Protein 9Q5U (pdb70)

Foldseek 3Di:
DADADAWFQPLAFAEDFFKFFQLPPQPDQWDQWADDPFKIKHKWDAPAQQGNDTDTFTWGHHNQGTATQDVHHVEDRDHRWWDWAAHVVGHIHIMKMKIAGDPRYWFQKKWWAKAQAADDPKAKWKKFFAAPPDTQDMFIDINVADDNPDIPRMDNAFGTGRMIIIITDFRPDHHHGTHIRIHTGMMGRDDDDADDFRIKDKDFPDDDQDPQDADKKFFPWFPAWPWAFLVGFTWDWDDDPPNSQKIFIAGVVRHTQKIWGARIVGRMIMITGDGATAQGPDPRWGWTKMWGAHPVRDIDIDIYIYRYHHD

Radius of gyration: 22.18 Å; Cα contacts (8 Å, |Δi|>4): 887; chains: 1; bounding box: 35×51×62 Å

Organism: Aeromonas salmonicida (strain A449) (NCBI:txid382245)

Solvent-accessible surface area: 14153 Å² total; per-residue (Å²): 168,53,125,29,59,75,9,46,147,95,137,29,19,127,55,15,39,34,114,38,59,0,27,132,42,56,109,75,58,59,29,134,91,10,93,26,118,11,0,77,2,44,3,81,0,3,109,42,32,108,52,25,45,56,74,53,6,36,0,15,5,27,113,30,0,0,0,0,22,9,70,83,13,45,26,86,61,35,55,24,17,0,0,20,0,42,6,151,107,64,146,52,19,11,0,30,2,31,0,100,3,47,134,56,16,0,0,10,0,1,10,1,68,13,21,70,2,52,82,65,79,87,1,14,2,15,0,26,1,55,40,69,68,74,83,5,6,64,27,102,15,31,24,106,44,70,32,51,168,83,40,109,22,79,9,33,89,14,2,0,2,21,23,0,18,1,56,2,47,71,36,64,86,91,88,146,36,0,0,1,36,0,0,1,91,8,0,58,2,32,52,73,123,37,82,150,33,60,0,29,4,41,19,73,10,91,44,182,65,74,114,65,38,122,33,84,6,52,12,79,13,29,115,28,122,32,2,75,1,42,116,45,87,112,8,74,33,50,56,142,92,71,60,70,11,11,2,48,0,68,0,95,88,53,42,22,0,0,10,0,7,0,2,21,34,46,0,47,7,0,0,0,0,17,50,58,0,36,165,2,125,85,76,8,21,0,36,0,34,8,81,11,17,18,65,98,40,91,69,67,130,18,22,2,3,0,101,9,41,57,137

Sequence (311 aa):
NADAVSVAKTDIPKVLTGLFDLTQHSATANQRELDLDGFKITAKGFKSATDSALIAADVNASTAGLGVASGNSPYHNLANEVDFRLFDNGKSASEELIVKLDPGTVAYGANIKFSQMFGGEKESGVVEFYRGGVLISTLTFSSDAAGGEYNQNFQVQQGGFDTMVIKATNNGNTNISDNSDFTVKSIEFLGTTTPQAIAYGSGTVAPQWGADGKGHIDLLGSNEVGLMTATGKEISISSKAGLPNTLYGEASDGSLVFRLEFTPATGKWEFFQYQNMSRPLGDGDIDFQIKVVDADGDSSLGSFATKPLVT

Structure (mmCIF, N/CA/C/O backbone):
data_9Q5U
#
_entry.id   9Q5U
#
_cell.length_a   31.279
_cell.length_b   81.231
_cell.length_c   56.133
_cell.angle_alpha   90.000
_cell.angle_beta   99.025
_cell.angle_gamma   90.000
#
_symmetry.space_group_name_H-M   'P 1 21 1'
#
loop_
_entity.id
_entity.type
_entity.pdbx_description
1 polymer 'RTX protein'
2 non-polymer 'CALCIUM ION'
3 water water
#
loop_
_atom_site.group_PDB
_atom_site.id
_atom_site.type_symbol
_atom_site.label_atom_id
_atom_site.label_alt_id
_atom_site.label_comp_id
_atom_site.label_asym_id
_atom_site.label_entity_id
_atom_site.label_seq_id
_atom_site.pdbx_PDB_ins_code
_atom_site.Cartn_x
_atom_site.Cartn_y
_atom_site.Cartn_z
_atom_site.occupancy
_atom_site.B_iso_or_equiv
_atom_site.auth_seq_id
_atom_site.auth_comp_id
_atom_site.auth_asym_id
_atom_site.auth_atom_id
_atom_site.pdbx_PDB_model_num
ATOM 1 N N . ASN A 1 15 ? 11.39593 -4.52255 15.08401 1.000 25.50633 6 ASN A N 1
ATOM 2 C CA . ASN A 1 15 ? 12.37577 -3.60574 15.67331 1.000 39.56554 6 ASN A CA 1
ATOM 3 C C . ASN A 1 15 ? 13.22564 -2.92682 14.60194 1.000 41.95760 6 ASN A C 1
ATOM 4 O O . ASN A 1 15 ? 13.97786 -3.60581 13.88720 1.000 45.27295 6 ASN A O 1
ATOM 9 N N . ALA A 1 16 ? 13.12232 -1.59748 14.50123 1.000 28.31775 7 ALA A N 1
ATOM 10 C CA . ALA A 1 16 ? 13.81114 -0.85478 13.45164 1.000 21.42978 7 ALA A CA 1
ATOM 11 C C . ALA A 1 16 ? 13.95048 0.60654 13.84695 1.000 26.49818 7 ALA A C 1
ATOM 12 O O . ALA A 1 16 ? 12.98868 1.22357 14.32241 1.000 15.89667 7 ALA A O 1
ATOM 14 N N . ASP A 1 17 ? 15.13732 1.16091 13.60779 1.000 27.09862 8 ASP A N 1
ATOM 15 C CA . ASP A 1 17 ? 15.44711 2.51178 14.05307 1.000 27.32275 8 ASP A CA 1
ATOM 16 C C . ASP A 1 17 ? 14.86264 3.54621 13.10047 1.000 29.47511 8 ASP A C 1
ATOM 17 O O . ASP A 1 17 ? 14.68888 3.29534 11.90269 1.000 30.68236 8 ASP A O 1
ATOM 22 N N . ALA A 1 18 ? 14.57169 4.72436 13.64986 1.000 25.95721 9 ALA A N 1
ATOM 23 C CA . ALA A 1 18 ? 13.96274 5.80040 12.87855 1.000 23.79370 9 ALA A CA 1
ATOM 24 C C . ALA A 1 18 ? 14.88974 6.28471 11.77457 1.000 23.84082 9 ALA A C 1
ATOM 25 O O . ALA A 1 18 ? 16.10629 6.37895 11.95606 1.000 33.31156 9 ALA A O 1
ATOM 27 N N . VAL A 1 19 ? 14.30925 6.60988 10.62511 1.000 22.89469 10 VAL A N 1
ATOM 28 C CA . VAL A 1 19 ? 15.03188 7.28084 9.55123 1.000 20.66962 10 VAL A CA 1
ATOM 29 C C . VAL A 1 19 ? 14.34164 8.60850 9.27074 1.000 20.52984 10 VAL A C 1
ATOM 30 O O . VAL A 1 19 ? 13.12136 8.66212 9.07737 1.000 18.60039 10 VAL A O 1
ATOM 34 N N . SER A 1 20 ? 15.11585 9.67958 9.27576 1.000 24.33202 11 SER A N 1
ATOM 35 C CA . SER A 1 20 ? 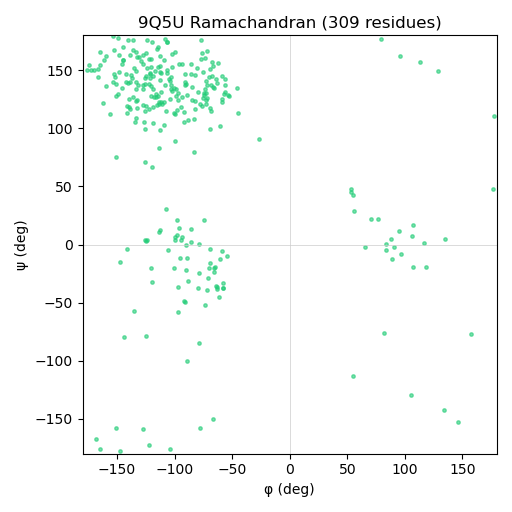14.51634 10.98881 9.13722 1.000 22.05328 11 SER A CA 1
ATOM 36 C C . SER A 1 20 ? 14.00214 11.15597 7.71757 1.000 32.50530 11 SER A C 1
ATOM 37 O O . SER A 1 20 ? 14.58749 10.63994 6.76058 1.000 24.59579 11 SER A O 1
ATOM 40 N N . VAL A 1 21 ? 12.87323 11.84923 7.58920 1.000 34.06188 12 VAL A N 1
ATOM 41 C CA . VAL A 1 21 ? 12.35232 12.21495 6.28223 1.000 15.54262 12 VAL A CA 1
ATOM 42 C C . VAL A 1 21 ? 13.26736 13.29426 5.75074 1.000 24.29357 12 VAL A C 1
ATOM 43 O O . VAL A 1 21 ? 14.05971 13.87105 6.50533 1.000 28.25609 12 VAL A O 1
ATOM 47 N N . ALA A 1 22 ? 13.15229 13.58939 4.46045 1.000 20.70292 13 ALA A N 1
ATOM 48 C CA . ALA A 1 22 ? 14.03867 14.54028 3.81128 1.000 18.69844 13 ALA A CA 1
ATOM 49 C C . ALA A 1 22 ? 13.24436 15.30143 2.76243 1.000 17.18307 13 ALA A C 1
ATOM 50 O O . ALA A 1 22 ? 12.19135 14.84932 2.30695 1.000 17.46538 13 ALA A O 1
ATOM 52 N N . LYS A 1 23 ? 13.75474 16.46847 2.38531 1.000 16.35591 14 LYS A N 1
ATOM 53 C CA . LYS A 1 23 ? 13.04844 17.35514 1.47164 1.000 16.54855 14 LYS A CA 1
ATOM 54 C C . LYS A 1 23 ? 13.45444 17.15716 0.02076 1.000 16.38282 14 LYS A C 1
ATOM 55 O O . LYS A 1 23 ? 13.01537 17.92783 -0.84258 1.000 19.76098 14 LYS A O 1
ATOM 61 N N . THR A 1 24 ? 14.27369 16.15231 -0.27262 1.000 17.88988 15 THR A N 1
ATOM 62 C CA . THR A 1 24 ? 14.79681 15.95524 -1.61631 1.000 19.52468 15 THR A CA 1
ATOM 63 C C . THR A 1 24 ? 14.42797 14.57975 -2.16929 1.000 18.61303 15 THR A C 1
ATOM 64 O O . THR A 1 24 ? 14.08137 13.65116 -1.42936 1.000 12.46521 15 THR A O 1
ATOM 68 N N . ASP A 1 25 ? 14.49398 14.48694 -3.50121 1.000 23.10764 16 ASP A N 1
ATOM 69 C CA . ASP A 1 25 ? 14.28928 13.24940 -4.25753 1.000 21.67859 16 ASP A CA 1
ATOM 70 C C . ASP A 1 25 ? 12.96882 12.57446 -3.89715 1.000 20.58262 16 ASP A C 1
ATOM 71 O O . ASP A 1 25 ? 12.89831 11.35665 -3.69993 1.000 16.77072 16 ASP A O 1
ATOM 76 N N . ILE A 1 26 ? 11.91642 13.37651 -3.82108 1.000 13.95112 17 ILE A N 1
ATOM 77 C CA . ILE A 1 26 ? 10.58321 12.85146 -3.51871 1.000 11.92761 17 ILE A CA 1
ATOM 78 C C . ILE A 1 26 ? 9.99056 12.25483 -4.79015 1.000 17.96929 17 ILE A C 1
ATOM 79 O O . ILE A 1 26 ? 9.97937 12.92684 -5.83321 1.000 18.15948 17 ILE A O 1
ATOM 84 N N . PRO A 1 27 ? 9.45564 11.03522 -4.74873 1.000 15.20779 18 PRO A N 1
ATOM 85 C CA . PRO A 1 27 ? 8.79046 10.48803 -5.93784 1.000 13.81519 18 PRO A CA 1
ATOM 86 C C . PRO A 1 27 ? 7.51847 11.26110 -6.27564 1.000 15.04045 18 PRO A C 1
ATOM 87 O O . PRO A 1 27 ? 6.71458 11.58819 -5.40042 1.000 13.77975 18 PRO A O 1
ATOM 91 N N . LYS A 1 28 ? 7.34445 11.55548 -7.56071 1.000 12.12200 19 LYS A N 1
ATOM 92 C CA . LYS A 1 28 ? 6.06205 12.05057 -8.03676 1.000 13.75449 19 LYS A CA 1
ATOM 93 C C . LYS A 1 28 ? 5.04198 10.91705 -8.03726 1.000 16.13613 19 LYS A C 1
ATOM 94 O O . LYS A 1 28 ? 5.27473 9.85296 -8.62039 1.000 15.70711 19 LYS A O 1
ATOM 100 N N . VAL A 1 29 ? 3.91276 11.13027 -7.38996 1.000 14.64894 20 VAL A N 1
ATOM 101 C CA . VAL A 1 29 ? 2.88195 10.10530 -7.34354 1.000 10.53912 20 VAL A CA 1
ATOM 102 C C . VAL A 1 29 ? 1.96439 10.28415 -8.53789 1.000 15.23167 20 VAL A C 1
ATOM 103 O O . VAL A 1 29 ? 1.45793 11.38325 -8.79354 1.000 14.23494 20 VAL A O 1
ATOM 107 N N . LEU A 1 30 ? 1.75441 9.20067 -9.27376 1.000 14.99027 21 LEU A N 1
ATOM 108 C CA . LEU A 1 30 ? 0.90396 9.20270 -10.44515 1.000 7.91143 21 LEU A CA 1
ATOM 109 C C . LEU A 1 30 ? -0.47668 8.69077 -10.04972 1.000 8.53728 21 LEU A C 1
ATOM 110 O O . LEU A 1 30 ? -0.59656 7.59316 -9.50080 1.000 10.13509 21 LEU A O 1
ATOM 115 N N . THR A 1 31 ? -1.50794 9.48741 -10.31541 1.000 7.37564 22 THR A N 1
ATOM 116 C CA . THR A 1 31 ? -2.89953 9.09510 -10.13232 1.000 7.99843 22 THR A CA 1
ATOM 117 C C . THR A 1 31 ? -3.71199 9.55556 -11.34106 1.000 9.43882 22 THR A C 1
ATOM 118 O O . THR A 1 31 ? -3.23427 10.31362 -12.19077 1.000 8.67958 22 THR A O 1
ATOM 122 N N . GLY A 1 32 ? -4.93460 9.05321 -11.43864 1.000 12.01277 23 GLY A N 1
ATOM 123 C CA . GLY A 1 32 ? -5.85550 9.45037 -12.48223 1.000 10.66427 23 GLY A CA 1
ATOM 124 C C . GLY A 1 32 ? -6.17163 8.31561 -13.46565 1.000 11.78618 23 GLY A C 1
ATOM 125 O O . GLY A 1 32 ? -5.39259 7.38163 -13.66593 1.000 10.40779 23 GLY A O 1
ATOM 126 N N . LEU A 1 33 ? -7.32531 8.44973 -14.11677 1.000 10.01034 24 LEU A N 1
ATOM 127 C CA . LEU A 1 33 ? -7.81825 7.49797 -15.10044 1.000 10.05623 24 LEU A CA 1
ATOM 128 C C . LEU A 1 33 ? -7.40506 7.90115 -16.51505 1.000 9.58497 24 LEU A C 1
ATOM 129 O O . LEU A 1 33 ? -7.67422 9.02171 -16.94442 1.000 9.84169 24 LEU A O 1
ATOM 134 N N . PHE A 1 34 ? -6.77966 6.98038 -17.24554 1.000 9.82160 25 PHE A N 1
ATOM 135 C CA . PHE A 1 34 ? -6.24510 7.25848 -18.57623 1.000 11.79147 25 PHE A CA 1
ATOM 136 C C . PHE A 1 34 ? -7.00218 6.42075 -19.59058 1.000 14.86313 25 PHE A C 1
ATOM 137 O O . PHE A 1 34 ? -7.01087 5.18890 -19.49530 1.000 20.61448 25 PHE A O 1
ATOM 145 N N . ASP A 1 35 ? -7.65832 7.09259 -20.53644 1.000 11.94387 26 ASP A N 1
ATOM 146 C CA . ASP A 1 35 ? -8.56816 6.44532 -21.47284 1.000 16.10155 26 ASP A CA 1
ATOM 147 C C . ASP A 1 35 ? -7.77609 6.06082 -22.71741 1.000 16.46382 26 ASP A C 1
ATOM 148 O O . ASP A 1 35 ? -7.42483 6.92085 -23.52987 1.000 21.54933 26 ASP A O 1
ATOM 153 N N . LEU A 1 36 ? -7.48500 4.77434 -22.86861 1.000 12.11646 27 LEU A N 1
ATOM 154 C CA . LEU A 1 36 ? -6.56482 4.32573 -23.90961 1.000 15.99391 27 LEU A CA 1
ATOM 155 C C . LEU A 1 36 ? -7.24676 4.09978 -25.25897 1.000 15.74182 27 LEU A C 1
ATOM 156 O O . LEU A 1 36 ? -6.64031 3.50689 -26.16419 1.000 11.01615 27 LEU A O 1
ATOM 161 N N . THR A 1 37 ? -8.48110 4.57912 -25.40818 1.000 17.47722 28 THR A N 1
ATOM 162 C CA . THR A 1 37 ? -9.21749 4.55784 -26.66169 1.000 16.76157 28 THR A CA 1
ATOM 163 C C . THR A 1 37 ? -9.08186 5.84679 -27.45972 1.000 12.32989 28 THR A C 1
ATOM 164 O O . THR A 1 37 ? -9.69940 5.96327 -28.51300 1.000 19.64134 28 THR A O 1
ATOM 168 N N . GLN A 1 38 ? -8.28297 6.80169 -27.00898 1.000 14.50601 29 GLN A N 1
ATOM 169 C CA . GLN A 1 38 ? -8.23336 8.11568 -27.63262 1.000 22.51960 29 GLN A CA 1
ATOM 170 C C . GLN A 1 38 ? -6.95132 8.33402 -28.42185 1.000 23.30456 29 GLN A C 1
ATOM 171 O O . GLN A 1 38 ? -6.49122 9.47040 -28.55211 1.000 25.97179 29 GLN A O 1
ATOM 177 N N . HIS A 1 39 ? -6.37290 7.27020 -28.97337 1.000 15.01034 30 HIS A N 1
ATOM 178 C CA . HIS A 1 39 ? -5.11473 7.41577 -29.68397 1.000 16.82689 30 HIS A CA 1
ATOM 179 C C . HIS A 1 39 ? -5.15124 6.90747 -31.12070 1.000 18.87036 30 HIS A C 1
ATOM 180 O O . HIS A 1 39 ? -4.12864 6.97821 -31.81505 1.000 16.70263 30 HIS A O 1
ATOM 187 N N . SER A 1 40 ? -6.31142 6.45976 -31.60613 1.000 19.15930 31 SER A N 1
ATOM 188 C CA . SER A 1 40 ? -6.44082 5.82182 -32.91337 1.000 21.58628 31 SER A CA 1
ATOM 189 C C . SER A 1 40 ? -5.90308 6.63115 -34.08903 1.000 16.95864 31 SER A C 1
ATOM 190 O O . SER A 1 40 ? -5.82547 6.09201 -35.19543 1.000 22.77388 31 SER A O 1
ATOM 193 N N . ALA A 1 41 ? -5.55833 7.90680 -33.88970 1.000 17.36280 32 ALA A N 1
ATOM 194 C CA . ALA A 1 41 ? -5.14282 8.73945 -35.01604 1.000 25.49193 32 ALA A CA 1
ATOM 195 C C . ALA A 1 41 ? -3.89160 8.17529 -35.67543 1.000 36.50440 32 ALA A C 1
ATOM 196 O O . ALA A 1 41 ? -3.81775 8.05827 -36.90529 1.000 34.74708 32 ALA A O 1
ATOM 198 N N . THR A 1 42 ? -2.90636 7.79087 -34.86487 1.000 24.86057 33 THR A N 1
ATOM 199 C CA . THR A 1 42 ? -1.74937 7.03227 -35.32873 1.000 25.38947 33 THR A CA 1
ATOM 200 C C . THR A 1 42 ? -1.96887 5.55536 -34.98301 1.000 21.21513 33 THR A C 1
ATOM 201 O O . THR A 1 42 ? -1.98295 5.18762 -33.80134 1.000 29.70740 33 THR A O 1
ATOM 205 N N . ALA A 1 43 ? -2.15508 4.70655 -36.00589 1.000 18.48375 34 ALA A N 1
ATOM 206 C CA . ALA A 1 43 ? -2.50355 3.30415 -35.74066 1.000 21.43891 34 ALA A CA 1
ATOM 207 C C . ALA A 1 43 ? -1.39890 2.56256 -35.01446 1.000 15.01799 34 ALA A C 1
ATOM 208 O O . ALA A 1 43 ? -1.68543 1.71719 -34.16538 1.000 16.00012 34 ALA A O 1
ATOM 210 N N . ASN A 1 44 ? -0.14431 2.86864 -35.32033 1.000 15.45139 35 ASN A N 1
ATOM 211 C CA . ASN A 1 44 ? 0.97164 2.02683 -34.91407 1.000 15.47959 35 ASN A CA 1
ATOM 212 C C . ASN A 1 44 ? 2.15267 2.88900 -34.50407 1.000 15.85677 35 ASN A C 1
ATOM 213 O O . ASN A 1 44 ? 2.74833 3.58828 -35.33033 1.000 24.57354 35 ASN A O 1
ATOM 218 N N . GLN A 1 45 ? 2.47647 2.84234 -33.22545 1.000 15.42010 36 GLN A N 1
ATOM 219 C CA . GLN A 1 45 ? 3.62574 3.52960 -32.67597 1.000 19.54238 36 GLN A CA 1
ATOM 220 C C . GLN A 1 45 ? 4.47873 2.48591 -31.98394 1.000 13.79103 36 GLN A C 1
ATOM 221 O O . GLN A 1 45 ? 3.96802 1.47449 -31.49844 1.000 20.36089 36 GLN A O 1
ATOM 227 N N . ARG A 1 46 ? 5.77329 2.73329 -31.93062 1.000 11.74997 37 ARG A N 1
ATOM 228 C CA . ARG A 1 46 ? 6.60837 1.93677 -31.05217 1.000 15.98390 37 ARG A CA 1
ATOM 229 C C . ARG A 1 46 ? 6.50685 2.39351 -29.59841 1.000 18.64407 37 ARG A C 1
ATOM 230 O O . ARG A 1 46 ? 6.74403 1.58489 -28.68873 1.000 14.42668 37 ARG A O 1
ATOM 238 N N . GLU A 1 47 ? 6.13248 3.65874 -29.36858 1.000 18.81593 38 GLU A N 1
ATOM 239 C CA . GLU A 1 47 ? 6.04789 4.24121 -28.03149 1.000 17.00879 38 GLU A CA 1
ATOM 240 C C . GLU A 1 47 ? 4.83473 5.15322 -27.93420 1.000 12.97539 38 GLU A C 1
ATOM 241 O O . GLU A 1 47 ? 4.74424 6.14532 -28.65211 1.000 9.34637 38 GLU A O 1
ATOM 247 N N . LEU A 1 48 ? 3.91091 4.83152 -27.04234 1.000 16.07263 39 LEU A N 1
ATOM 248 C CA . LEU A 1 48 ? 2.87221 5.77670 -26.66728 1.000 13.62465 39 LEU A CA 1
ATOM 249 C C . LEU A 1 48 ? 3.37047 6.60094 -25.48947 1.000 16.33396 39 LEU A C 1
ATOM 250 O O . LEU A 1 48 ? 4.01777 6.07759 -24.57617 1.000 13.37144 39 LEU A O 1
ATOM 255 N N . ASP A 1 49 ? 3.10132 7.90236 -25.53203 1.000 21.80523 40 ASP A N 1
ATOM 256 C CA . ASP A 1 49 ? 3.60708 8.82483 -24.52214 1.000 18.48028 40 ASP A CA 1
ATOM 257 C C . ASP A 1 49 ? 2.43721 9.59234 -23.92740 1.000 26.82366 40 ASP A C 1
ATOM 258 O O . ASP A 1 49 ? 1.95703 10.57323 -24.50746 1.000 28.76566 40 ASP A O 1
ATOM 263 N N . LEU A 1 50 ? 1.99640 9.15475 -22.76299 1.000 17.58639 41 LEU A N 1
ATOM 264 C CA . LEU A 1 50 ? 0.95741 9.85447 -22.03996 1.000 19.74924 41 LEU A CA 1
ATOM 265 C C . LEU A 1 50 ? 1.60656 10.60734 -20.88040 1.000 15.58803 41 LEU A C 1
ATOM 266 O O . LEU A 1 50 ? 2.82917 10.62645 -20.73244 1.000 13.54621 41 LEU A O 1
ATOM 271 N N . ASP A 1 51 ? 0.78762 11.25007 -20.05431 1.000 18.32516 42 ASP A N 1
ATOM 272 C CA . ASP A 1 51 ? 1.32195 12.08857 -18.98756 1.000 16.06927 42 ASP A CA 1
ATOM 273 C C . ASP A 1 51 ? 1.66631 11.23140 -17.78097 1.000 12.05425 42 ASP A C 1
ATOM 274 O O . ASP A 1 51 ? 0.76968 10.76895 -17.07099 1.000 9.94429 42 ASP A O 1
ATOM 279 N N . GLY A 1 52 ? 2.96755 11.04832 -17.53701 1.000 9.72909 43 GLY A N 1
ATOM 280 C CA . GLY A 1 52 ? 3.47696 10.31906 -16.39587 1.000 9.19687 43 GLY A CA 1
ATOM 281 C C . GLY A 1 52 ? 4.05342 8.95224 -16.72044 1.000 10.42501 43 GLY A C 1
ATOM 282 O O . GLY A 1 52 ? 4.81270 8.40350 -15.90784 1.000 10.84026 43 GLY A O 1
ATOM 283 N N . PHE A 1 53 ? 3.70799 8.37802 -17.86583 1.000 7.72002 44 PHE A N 1
ATOM 284 C CA . PHE A 1 53 ? 4.18875 7.05666 -18.21636 1.000 7.59711 44 PHE A CA 1
ATOM 285 C C . PHE A 1 53 ? 4.22926 6.94856 -19.72990 1.000 9.96461 44 PHE A C 1
ATOM 286 O O . PHE A 1 53 ? 3.70659 7.79808 -20.45023 1.000 10.58093 44 PHE A O 1
ATOM 294 N N . LYS A 1 54 ? 4.89205 5.90584 -20.20129 1.000 10.76757 45 LYS A N 1
ATOM 295 C CA . LYS A 1 54 ? 4.92557 5.54619 -21.60123 1.000 8.62744 45 LYS A CA 1
ATOM 296 C C . LYS A 1 54 ? 4.46244 4.10168 -21.73691 1.000 11.45590 45 LYS A C 1
ATOM 297 O O . LYS A 1 54 ? 4.37533 3.35939 -20.75822 1.000 12.60310 45 LYS A O 1
ATOM 303 N N . ILE A 1 55 ? 4.13653 3.71414 -22.96475 1.000 12.94125 46 ILE A N 1
ATOM 304 C CA . ILE A 1 55 ? 3.60194 2.39560 -23.27072 1.000 10.72356 46 ILE A CA 1
ATOM 305 C C . ILE A 1 55 ? 4.34560 1.83253 -24.47182 1.000 10.72812 46 ILE A C 1
ATOM 306 O O . ILE A 1 55 ? 4.36639 2.45865 -25.53772 1.000 11.44621 46 ILE A O 1
ATOM 311 N N . THR A 1 56 ? 4.93714 0.64609 -24.30909 1.000 12.78684 47 THR A N 1
ATOM 312 C CA . THR A 1 56 ? 5.56402 -0.07059 -25.42037 1.000 11.34712 47 THR A CA 1
ATOM 313 C C . THR A 1 56 ? 4.93288 -1.45262 -25.59389 1.000 9.07876 47 THR A C 1
ATOM 314 O O . THR A 1 56 ? 3.93206 -1.79835 -24.96310 1.000 11.11782 47 THR A O 1
ATOM 318 N N . ALA A 1 57 ? 5.52982 -2.24611 -26.47101 1.000 8.22371 48 ALA A N 1
ATOM 319 C CA . ALA A 1 57 ? 4.94391 -3.51593 -26.86047 1.000 8.51902 48 ALA A CA 1
ATOM 320 C C . ALA A 1 57 ? 6.03959 -4.46947 -27.31153 1.000 9.18877 48 ALA A C 1
ATOM 321 O O . ALA A 1 57 ? 6.97611 -4.07197 -28.00164 1.000 8.91685 48 ALA A O 1
ATOM 323 N N . LYS A 1 58 ? 5.91819 -5.72940 -26.92944 1.000 10.24614 49 LYS A N 1
ATOM 324 C CA . LYS A 1 58 ? 6.82623 -6.74742 -27.42387 1.000 9.95445 49 LYS A CA 1
ATOM 325 C C . LYS A 1 58 ? 6.02381 -7.84050 -28.12009 1.000 10.14280 49 LYS A C 1
ATOM 326 O O . LYS A 1 58 ? 4.93870 -8.20763 -27.67393 1.000 12.13472 49 LYS A O 1
ATOM 332 N N . GLY A 1 59 ? 6.52908 -8.30310 -29.26417 1.000 9.88771 50 GLY A N 1
ATOM 333 C CA . GLY A 1 59 ? 5.77958 -9.18944 -30.12022 1.000 9.15378 50 GLY A CA 1
ATOM 334 C C . GLY A 1 59 ? 6.65010 -10.33084 -30.61384 1.000 14.16856 50 GLY A C 1
ATOM 335 O O . GLY A 1 59 ? 7.86431 -10.37227 -30.37501 1.000 11.14028 50 GLY A O 1
ATOM 336 N N . PHE A 1 60 ? 6.00441 -11.24462 -31.33910 1.000 13.00002 51 PHE A N 1
ATOM 337 C CA . PHE A 1 60 ? 6.66088 -12.45640 -31.80258 1.000 11.88615 51 PHE A CA 1
ATOM 338 C C . PHE A 1 60 ? 7.72303 -12.12382 -32.84004 1.000 10.80935 51 PHE A C 1
ATOM 339 O O . PHE A 1 60 ? 7.58135 -11.17756 -33.61852 1.000 10.99451 51 PHE A O 1
ATOM 347 N N . LYS A 1 61 ? 8.81985 -12.88038 -32.82203 1.000 10.89584 52 LYS A N 1
ATOM 348 C CA . LYS A 1 61 ? 9.88570 -12.60467 -33.77850 1.000 15.24934 52 LYS A CA 1
ATOM 349 C C . LYS A 1 61 ? 9.47776 -13.00211 -35.18762 1.000 16.62923 52 LYS A C 1
ATOM 350 O O . LYS A 1 61 ? 9.97107 -12.42540 -36.16422 1.000 23.63373 52 LYS A O 1
ATOM 356 N N . SER A 1 62 ? 8.60625 -13.99427 -35.31324 1.000 13.33073 53 SER A N 1
ATOM 357 C CA . SER A 1 62 ? 8.05255 -14.36963 -36.60569 1.000 20.86851 53 SER A CA 1
ATOM 358 C C . SER A 1 62 ? 6.84497 -15.25978 -36.35838 1.000 23.32647 53 SER A C 1
ATOM 359 O O . SER A 1 62 ? 6.44159 -15.49620 -35.21231 1.000 15.22979 53 SER A O 1
ATOM 362 N N . ALA A 1 63 ? 6.27810 -15.75908 -37.46152 1.000 19.92366 54 ALA A N 1
ATOM 363 C CA . ALA A 1 63 ? 5.20177 -16.73342 -37.37290 1.000 18.14563 54 ALA A CA 1
ATOM 364 C C . ALA A 1 63 ? 5.63974 -17.96616 -36.59744 1.000 24.41907 54 ALA A C 1
ATOM 365 O O . ALA A 1 63 ? 4.86041 -18.52971 -35.82192 1.000 28.27872 54 ALA A O 1
ATOM 367 N N . THR A 1 64 ? 6.88856 -18.39241 -36.77346 1.000 26.28009 55 THR A N 1
ATOM 368 C CA . THR A 1 64 ? 7.36776 -19.61434 -36.14418 1.000 18.31462 55 THR A CA 1
ATOM 369 C C . THR A 1 64 ? 8.43145 -19.35873 -35.08849 1.000 14.68443 55 THR A C 1
ATOM 370 O O . THR A 1 64 ? 9.07160 -20.30945 -34.62933 1.000 11.62541 55 THR A O 1
ATOM 374 N N . ASP A 1 65 ? 8.62843 -18.10727 -34.67846 1.000 18.86785 56 ASP A N 1
ATOM 375 C CA . ASP A 1 65 ? 9.56637 -17.77936 -33.60974 1.000 18.70442 56 ASP A CA 1
ATOM 376 C C . ASP A 1 65 ? 8.80642 -17.13546 -32.46040 1.000 18.03320 56 ASP A C 1
ATOM 377 O O . ASP A 1 65 ? 8.19185 -16.07693 -32.63197 1.000 13.77899 56 ASP A O 1
ATOM 382 N N . SER A 1 66 ? 8.84015 -17.78323 -31.29690 1.000 18.89795 57 SER A N 1
ATOM 383 C CA . SER A 1 66 ? 8.17055 -17.27280 -30.11053 1.000 23.26352 57 SER A CA 1
ATOM 384 C C . SER A 1 66 ? 9.03831 -16.29313 -29.33006 1.000 16.94406 57 SER A C 1
ATOM 385 O O . SER A 1 66 ? 8.62196 -15.81625 -28.26821 1.000 16.97854 57 SER A O 1
ATOM 388 N N . ALA A 1 67 ? 10.23054 -15.99511 -29.81942 1.000 11.56145 58 ALA A N 1
ATOM 389 C CA . ALA A 1 67 ? 11.06355 -15.01172 -29.15784 1.000 14.62989 58 ALA A CA 1
ATOM 390 C C . ALA A 1 67 ? 10.45144 -13.62340 -29.30318 1.000 11.20660 58 ALA A C 1
ATOM 391 O O . ALA A 1 67 ? 9.97832 -13.24510 -30.37338 1.000 12.48819 58 ALA A O 1
ATOM 393 N N . LEU A 1 68 ? 10.46648 -12.86262 -28.21528 1.000 14.27796 59 LEU A N 1
ATOM 394 C CA . LEU A 1 68 ? 9.84779 -11.54362 -28.17914 1.000 14.32362 59 LEU A CA 1
ATOM 395 C C . LEU A 1 68 ? 10.80348 -10.47921 -28.70249 1.000 12.71653 59 LEU A C 1
ATOM 396 O O . LEU A 1 68 ? 11.98570 -10.46740 -28.34955 1.000 23.97077 59 LEU A O 1
ATOM 401 N N . ILE A 1 69 ? 10.28640 -9.59094 -29.55204 1.000 15.62439 60 ILE A N 1
ATOM 402 C CA . ILE A 1 69 ? 11.03857 -8.45698 -30.08225 1.000 15.58094 60 ILE A CA 1
ATOM 403 C C . ILE A 1 69 ? 10.18305 -7.20957 -29.94083 1.000 10.30601 60 ILE A C 1
ATOM 404 O O . ILE A 1 69 ? 8.96828 -7.28491 -29.76223 1.000 12.33051 60 ILE A O 1
ATOM 409 N N . ALA A 1 70 ? 10.83482 -6.05119 -30.01461 1.000 10.79697 61 ALA A N 1
ATOM 410 C CA . ALA A 1 70 ? 10.11023 -4.78646 -29.98128 1.000 7.76481 61 ALA A CA 1
ATOM 411 C C . ALA A 1 70 ? 9.01441 -4.79528 -31.02877 1.000 9.58737 61 ALA A C 1
ATOM 412 O O . ALA A 1 70 ? 9.26049 -5.08444 -32.20211 1.000 16.24138 61 ALA A O 1
ATOM 414 N N . ALA A 1 71 ? 7.80212 -4.49403 -30.60511 1.000 9.52481 62 ALA A N 1
ATOM 415 C CA . ALA A 1 71 ? 6.65997 -4.48205 -31.50194 1.000 10.17632 62 ALA A CA 1
ATOM 416 C C . ALA A 1 71 ? 5.97228 -3.12284 -31.46372 1.000 9.93694 62 ALA A C 1
ATOM 417 O O . ALA A 1 71 ? 6.31532 -2.23917 -30.67466 1.000 17.59244 62 ALA A O 1
ATOM 419 N N . ASP A 1 72 ? 4.96540 -2.96722 -32.30643 1.000 11.76614 63 ASP A N 1
ATOM 420 C CA . ASP A 1 72 ? 4.20246 -1.73011 -32.34287 1.000 15.06361 63 ASP A CA 1
ATOM 421 C C . ASP A 1 72 ? 3.01494 -1.80503 -31.39154 1.000 15.67669 63 ASP A C 1
ATOM 422 O O . ASP A 1 72 ? 2.32068 -2.82429 -31.31045 1.000 9.53976 63 ASP A O 1
ATOM 427 N N . VAL A 1 73 ? 2.78702 -0.70923 -30.66937 1.000 18.05551 64 VAL A N 1
ATOM 428 C CA . VAL A 1 73 ? 1.52922 -0.52375 -29.95676 1.000 9.76160 64 VAL A CA 1
ATOM 429 C C . VAL A 1 73 ? 0.46516 -0.15185 -30.97599 1.000 13.69852 64 VAL A C 1
ATOM 430 O O . VAL A 1 73 ? 0.65005 0.77295 -31.78068 1.000 11.88054 64 VAL A O 1
ATOM 434 N N . ASN A 1 74 ? -0.62962 -0.89699 -30.98855 1.000 10.47318 65 ASN A N 1
ATOM 435 C CA . ASN A 1 74 ? -1.66313 -0.68454 -31.98507 1.000 10.77883 65 ASN A CA 1
ATOM 436 C C . ASN A 1 74 ? -2.87530 -0.04188 -31.33269 1.000 12.78482 65 ASN A C 1
ATOM 437 O O . ASN A 1 74 ? -3.53341 -0.66559 -30.49270 1.000 14.58993 65 ASN A O 1
ATOM 442 N N . ALA A 1 75 ? -3.17658 1.19068 -31.74279 1.000 15.17538 66 ALA A N 1
ATOM 443 C CA . ALA A 1 75 ? -4.20505 2.01790 -31.12319 1.000 14.99517 66 ALA A CA 1
ATOM 444 C C . ALA A 1 75 ? -5.45147 2.03823 -31.99253 1.000 15.39601 66 ALA A C 1
ATOM 445 O O . ALA A 1 75 ? -5.37103 2.24162 -33.20819 1.000 14.22481 66 ALA A O 1
ATOM 447 N N . SER A 1 76 ? -6.59845 1.85477 -31.35408 1.000 13.75427 67 SER A N 1
ATOM 448 C CA . SER A 1 76 ? -7.87745 1.82690 -32.03074 1.000 13.40431 67 SER A CA 1
ATOM 449 C C . SER A 1 76 ? -8.93269 2.35555 -31.08026 1.000 18.68342 67 SER A C 1
ATOM 450 O O . SER A 1 76 ? -8.66179 2.64309 -29.90851 1.000 20.77245 67 SER A O 1
ATOM 453 N N . THR A 1 77 ? -10.15811 2.43766 -31.59962 1.000 19.36890 68 THR A N 1
ATOM 454 C CA . THR A 1 77 ? -11.30265 2.91524 -30.84269 1.000 19.90643 68 THR A CA 1
ATOM 455 C C . THR A 1 77 ? -11.64314 1.98393 -29.68897 1.000 15.71223 68 THR A C 1
ATOM 456 O O . THR A 1 77 ? -12.30611 2.40902 -28.73779 1.000 12.73259 68 THR A O 1
ATOM 460 N N . ALA A 1 78 ? -11.17879 0.73387 -29.73884 1.000 15.34324 69 ALA A N 1
ATOM 461 C CA . ALA A 1 78 ? -11.44323 -0.22383 -28.66893 1.000 16.49151 69 ALA A CA 1
ATOM 462 C C . ALA A 1 78 ? -10.37364 -0.20951 -27.57988 1.000 13.53053 69 ALA A C 1
ATOM 463 O O . ALA A 1 78 ? -10.65036 -0.63689 -26.44777 1.000 9.85624 69 ALA A O 1
ATOM 465 N N . GLY A 1 79 ? -9.18379 0.26780 -27.89384 1.000 9.55962 70 GLY A N 1
ATOM 466 C CA . GLY A 1 79 ? -8.09904 0.33980 -26.94957 1.000 12.46768 70 GLY A CA 1
ATOM 467 C C . GLY A 1 79 ? -6.76184 0.10102 -27.63879 1.000 14.92199 70 GLY A C 1
ATOM 468 O O . GLY A 1 79 ? -6.60502 0.37733 -28.82801 1.000 12.53490 70 GLY A O 1
ATOM 469 N N . LEU A 1 80 ? -5.81243 -0.40292 -26.84965 1.000 17.37504 71 LEU A N 1
ATOM 470 C CA . LEU A 1 80 ? -4.48077 -0.75608 -27.32539 1.000 17.63989 71 LEU A CA 1
ATOM 471 C C . LEU A 1 80 ? -4.31979 -2.27497 -27.41790 1.000 10.84218 71 LEU A C 1
ATOM 472 O O . LEU A 1 80 ? -4.90567 -3.02850 -26.64256 1.000 9.34847 71 LEU A O 1
ATOM 477 N N . GLY A 1 81 ? -3.51839 -2.70979 -28.38730 1.000 10.88087 72 GLY A N 1
ATOM 478 C CA . GLY A 1 81 ? -3.13143 -4.09771 -28.55844 1.000 10.40687 72 GLY A CA 1
ATOM 479 C C . GLY A 1 81 ? -1.72872 -4.13788 -29.12903 1.000 8.63211 72 GLY A C 1
ATOM 480 O O . GLY A 1 81 ? -1.12622 -3.08430 -29.31512 1.000 9.06165 72 GLY A O 1
ATOM 481 N N . VAL A 1 82 ? -1.17853 -5.31047 -29.40935 1.000 9.60215 73 VAL A N 1
ATOM 482 C CA . VAL A 1 82 ? 0.17297 -5.42296 -29.94855 1.000 10.07371 73 VAL A CA 1
ATOM 483 C C . VAL A 1 82 ? 0.07610 -5.93945 -31.37470 1.000 9.91876 73 VAL A C 1
ATOM 484 O O . VAL A 1 82 ? -0.76546 -6.79090 -31.67513 1.000 11.93735 73 VAL A O 1
ATOM 488 N N . ALA A 1 83 ? 0.92344 -5.40805 -32.25284 1.000 9.86466 74 ALA A N 1
ATOM 489 C CA . ALA A 1 83 ? 0.95036 -5.75702 -33.67480 1.000 13.50736 74 ALA A CA 1
ATOM 490 C C . ALA A 1 83 ? 2.26286 -6.47366 -34.00727 1.000 12.15344 74 ALA A C 1
ATOM 491 O O . ALA A 1 83 ? 3.23231 -5.86516 -34.46911 1.000 13.78984 74 ALA A O 1
ATOM 493 N N . SER A 1 84 ? 2.28287 -7.78605 -33.75018 1.000 18.49000 75 SER A N 1
ATOM 494 C CA . SER A 1 84 ? 3.29668 -8.67950 -34.30557 1.000 16.46206 75 SER A CA 1
ATOM 495 C C . SER A 1 84 ? 3.14832 -8.75560 -35.81791 1.000 17.88174 75 SER A C 1
ATOM 496 O O . SER A 1 84 ? 2.03850 -8.91626 -36.33524 1.000 21.67549 75 SER A O 1
ATOM 499 N N . GLY A 1 85 ? 4.27504 -8.66162 -36.52978 1.000 22.85401 76 GLY A N 1
ATOM 500 C CA . GLY A 1 85 ? 4.23958 -8.83711 -37.97458 1.000 22.89315 76 GLY A CA 1
ATOM 501 C C . GLY A 1 85 ? 3.68159 -10.18870 -38.36989 1.000 20.69194 76 GLY A C 1
ATOM 502 O O . GLY A 1 85 ? 2.99462 -10.31584 -39.38635 1.000 25.01221 76 GLY A O 1
ATOM 503 N N . ASN A 1 86 ? 3.93248 -11.20304 -37.55467 1.000 17.06107 77 ASN A N 1
ATOM 504 C CA . ASN A 1 86 ? 3.48452 -12.54838 -37.85014 1.000 22.46986 77 ASN A CA 1
ATOM 505 C C . ASN A 1 86 ? 3.27580 -13.29538 -36.54434 1.000 20.57967 77 ASN A C 1
ATOM 506 O O . ASN A 1 86 ? 4.01032 -13.09127 -35.57344 1.000 12.31288 77 ASN A O 1
ATOM 511 N N . SER A 1 87 ? 2.26291 -14.14953 -36.53835 1.000 18.56971 78 SER A N 1
ATOM 512 C CA . SER A 1 87 ? 2.01643 -15.13337 -35.49193 1.000 21.33661 78 SER A CA 1
ATOM 513 C C . SER A 1 87 ? 1.71448 -16.45861 -36.17061 1.000 20.30633 78 SER A C 1
ATOM 514 O O . SER A 1 87 ? 1.49048 -16.51159 -37.38323 1.000 20.84875 78 SER A O 1
ATOM 517 N N . PRO A 1 88 ? 1.74017 -17.56653 -35.42504 1.000 17.03338 79 PRO A N 1
ATOM 518 C CA . PRO A 1 88 ? 1.40656 -18.86078 -36.04119 1.000 21.01745 79 PRO A CA 1
ATOM 519 C C . PRO A 1 88 ? -0.06213 -18.99963 -36.42950 1.000 28.86369 79 PRO A C 1
ATOM 520 O O . PRO A 1 88 ? -0.39068 -19.89314 -37.22311 1.000 29.17417 79 PRO A O 1
ATOM 524 N N . TYR A 1 89 ? -0.94512 -18.14358 -35.91133 1.000 21.18364 80 TYR A N 1
ATOM 525 C CA . TYR A 1 89 ? -2.36069 -18.17087 -36.26040 1.000 26.30031 80 TYR A CA 1
ATOM 526 C C . TYR A 1 89 ? -3.08469 -17.01792 -35.57290 1.000 24.93859 80 TYR A C 1
ATOM 527 O O . TYR A 1 89 ? -2.68037 -16.58121 -34.49039 1.000 23.26835 80 TYR A O 1
ATOM 536 N N . HIS A 1 90 ? -4.14655 -16.51933 -36.20153 1.000 22.11235 81 HIS A N 1
ATOM 537 C CA . HIS A 1 90 ? -5.01291 -15.49756 -35.62009 1.000 20.45659 81 HIS A CA 1
ATOM 538 C C . HIS A 1 90 ? -4.20748 -14.27944 -35.15004 1.000 22.34385 81 HIS A C 1
ATOM 539 O O . HIS A 1 90 ? -4.37313 -13.78366 -34.03613 1.000 23.53844 81 HIS A O 1
ATOM 546 N N . ASN A 1 91 ? -3.31881 -13.79724 -36.01975 1.000 23.84749 82 ASN A N 1
ATOM 547 C CA . ASN A 1 91 ? -2.49295 -12.62069 -35.73819 1.000 19.93669 82 ASN A CA 1
ATOM 548 C C . ASN A 1 91 ? -3.37674 -11.38141 -35.71184 1.000 22.29990 82 ASN A C 1
ATOM 549 O O . ASN A 1 91 ? -3.71808 -10.82447 -36.75915 1.000 17.39469 82 ASN A O 1
ATOM 554 N N . LEU A 1 92 ? -3.73668 -10.93653 -34.51001 1.000 17.18684 83 LEU A N 1
ATOM 555 C CA . LEU A 1 92 ? -4.61100 -9.78664 -34.32117 1.000 16.93222 83 LEU A CA 1
ATOM 556 C C . LEU A 1 92 ? -3.76767 -8.54026 -34.05454 1.000 23.78071 83 LEU A C 1
ATOM 557 O O . LEU A 1 92 ? -2.87158 -8.56052 -33.20331 1.000 22.20891 83 LEU A O 1
ATOM 562 N N . ALA A 1 93 ? -4.05304 -7.46004 -34.78873 1.000 16.58089 84 ALA A N 1
ATOM 563 C CA . ALA A 1 93 ? -3.27215 -6.23941 -34.65047 1.000 12.65986 84 ALA A CA 1
ATOM 564 C C . ALA A 1 93 ? -3.68897 -5.43707 -33.42680 1.000 15.78690 84 ALA A C 1
ATOM 565 O O . ALA A 1 93 ? -2.83619 -4.83399 -32.76289 1.000 12.97692 84 ALA A O 1
ATOM 567 N N . ASN A 1 94 ? -4.98235 -5.40486 -33.10594 1.000 10.36893 85 ASN A N 1
ATOM 568 C CA . ASN A 1 94 ? -5.43678 -4.55063 -32.02427 1.000 8.42090 85 ASN A CA 1
ATOM 569 C C . ASN A 1 94 ? -5.60583 -5.30026 -30.71770 1.000 14.99045 85 ASN A C 1
ATOM 570 O O . ASN A 1 94 ? -6.33811 -4.83563 -29.83638 1.000 16.79241 85 ASN A O 1
ATOM 575 N N . GLU A 1 95 ? -4.95529 -6.45615 -30.56484 1.000 17.41754 86 GLU A N 1
ATOM 576 C CA . GLU A 1 95 ? -5.17483 -7.28752 -29.38899 1.000 13.93765 86 GLU A CA 1
ATOM 577 C C . GLU A 1 95 ? -3.86890 -7.93055 -28.94304 1.000 13.82689 86 GLU A C 1
ATOM 578 O O . GLU A 1 95 ? -2.98941 -8.22454 -29.75589 1.000 16.11704 86 GLU A O 1
ATOM 584 N N . VAL A 1 96 ? -3.74436 -8.09771 -27.62976 1.000 12.58760 87 VAL A N 1
ATOM 585 C CA . VAL A 1 96 ? -2.60845 -8.77373 -27.01482 1.000 11.84360 87 VAL A CA 1
ATOM 586 C C . VAL A 1 96 ? -2.86523 -10.26923 -27.08549 1.000 12.11615 87 VAL A C 1
ATOM 587 O O . VAL A 1 96 ? -3.87705 -10.74363 -26.56156 1.000 13.86154 87 VAL A O 1
ATOM 591 N N . ASP A 1 97 ? -1.93649 -11.01664 -27.69186 1.000 10.48053 88 ASP A N 1
ATOM 592 C CA . ASP A 1 97 ? -2.18249 -12.39172 -28.12572 1.000 11.42092 88 ASP A CA 1
ATOM 593 C C . ASP A 1 97 ? -1.26783 -13.38891 -27.42901 1.000 11.56062 88 ASP A C 1
ATOM 594 O O . ASP A 1 97 ? -0.05315 -13.17049 -27.35650 1.000 11.78045 88 ASP A O 1
ATOM 599 N N . PHE A 1 98 ? -1.84729 -14.49491 -26.94788 1.000 12.64630 89 PHE A N 1
ATOM 600 C CA . PHE A 1 98 ? -1.09354 -15.68352 -26.53945 1.000 11.81968 89 PHE A CA 1
ATOM 601 C C . PHE A 1 98 ? -1.23123 -16.75465 -27.61280 1.000 10.21221 89 PHE A C 1
ATOM 602 O O . PHE A 1 98 ? -2.34738 -17.14543 -27.95162 1.000 11.80367 89 PHE A O 1
ATOM 610 N N . ARG A 1 99 ? -0.11041 -17.25510 -28.12236 1.000 9.82256 90 ARG A N 1
ATOM 611 C CA . ARG A 1 99 ? -0.15645 -18.26820 -29.16869 1.000 12.66151 90 ARG A CA 1
ATOM 612 C C . ARG A 1 99 ? 0.79852 -19.41373 -28.87218 1.000 15.08860 90 ARG A C 1
ATOM 613 O O . ARG A 1 99 ? 1.85734 -19.22701 -28.26746 1.000 19.31149 90 ARG A O 1
ATOM 621 N N . LEU A 1 100 ? 0.41520 -20.60326 -29.32770 1.000 19.33655 91 LEU A N 1
ATOM 622 C CA . LEU A 1 100 ? 1.28760 -21.76838 -29.31109 1.000 26.71061 91 LEU A CA 1
ATOM 623 C C . LEU A 1 100 ? 2.06269 -21.83340 -30.62320 1.000 21.62618 91 LEU A C 1
ATOM 624 O O . LEU A 1 100 ? 1.55301 -21.44598 -31.67215 1.000 17.22312 91 LEU A O 1
ATOM 629 N N . PHE A 1 101 ? 3.30479 -22.32386 -30.55452 1.000 24.12612 92 PHE A N 1
ATOM 630 C CA . PHE A 1 101 ? 4.16834 -22.46293 -31.72202 1.000 29.64530 92 PHE A CA 1
ATOM 631 C C . PHE A 1 101 ? 4.53254 -23.93205 -31.94958 1.000 38.07466 92 PHE A C 1
ATOM 632 O O . PHE A 1 101 ? 4.72547 -24.69866 -30.99456 1.000 24.58018 92 PHE A O 1
ATOM 640 N N . ASP A 1 102 ? 4.66008 -24.31473 -33.23453 1.000 44.25629 93 ASP A N 1
ATOM 641 C CA . ASP A 1 102 ? 4.76526 -25.73641 -33.56465 1.000 36.03996 93 ASP A CA 1
ATOM 642 C C . ASP A 1 102 ? 6.07908 -26.36657 -33.14164 1.000 34.11019 93 ASP A C 1
ATOM 643 O O . ASP A 1 102 ? 6.12722 -27.59186 -33.00011 1.000 44.09741 93 ASP A O 1
ATOM 648 N N . ASN A 1 103 ? 7.14109 -25.59298 -32.91899 1.000 35.19761 94 ASN A N 1
ATOM 649 C CA . ASN A 1 103 ? 8.26524 -26.21992 -32.23578 1.000 35.81432 94 ASN A CA 1
ATOM 650 C C . ASN A 1 103 ? 7.86510 -26.72898 -30.85637 1.000 40.91264 94 ASN A C 1
ATOM 651 O O . ASN A 1 103 ? 8.61616 -27.51101 -30.25511 1.000 43.88658 94 ASN A O 1
ATOM 656 N N . GLY A 1 104 ? 6.70048 -26.33100 -30.36099 1.000 32.94481 95 GLY A N 1
ATOM 657 C CA . GLY A 1 104 ? 6.11938 -26.90888 -29.17197 1.000 48.29398 95 GLY A CA 1
ATOM 658 C C . GLY A 1 104 ? 6.15479 -26.03034 -27.93726 1.000 53.42323 95 GLY A C 1
ATOM 659 O O . GLY A 1 104 ? 5.99071 -26.55626 -26.81618 1.000 46.33779 95 GLY A O 1
ATOM 660 N N . LYS A 1 105 ? 6.37855 -24.72889 -28.10014 1.000 33.32819 96 LYS A N 1
ATOM 661 C CA . LYS A 1 105 ? 6.44524 -23.78673 -27.00136 1.000 31.78700 96 LYS A CA 1
ATOM 662 C C . LYS A 1 105 ? 5.48585 -22.64319 -27.29799 1.000 30.14125 96 LYS A C 1
ATOM 663 O O . LYS A 1 105 ? 5.04031 -22.45965 -28.43243 1.000 27.30348 96 LYS A O 1
ATOM 669 N N . SER A 1 106 ? 5.15666 -21.87476 -26.26980 1.000 27.01250 97 SER A N 1
ATOM 670 C CA . SER A 1 106 ? 4.12913 -20.85748 -26.39969 1.000 19.37411 97 SER A CA 1
ATOM 671 C C . SER A 1 106 ? 4.62834 -19.53381 -25.84560 1.000 19.95775 97 SER A C 1
ATOM 672 O O . SER A 1 106 ? 5.58829 -19.47786 -25.07724 1.000 29.16722 97 SER A O 1
ATOM 675 N N . ALA A 1 107 ? 3.96456 -18.45991 -26.24489 1.000 12.75107 98 ALA A N 1
ATOM 676 C CA . ALA A 1 107 ? 4.37228 -17.16032 -25.74518 1.000 16.60223 98 ALA A CA 1
ATOM 677 C C . ALA A 1 107 ? 3.26969 -16.15058 -26.02929 1.000 13.73993 98 ALA A C 1
ATOM 678 O O . ALA A 1 107 ? 2.46918 -16.32260 -26.95719 1.000 14.31230 98 ALA A O 1
ATOM 680 N N . SER A 1 108 ? 3.23731 -15.10664 -25.21191 1.000 8.74335 99 SER A N 1
ATOM 681 C CA . SER A 1 108 ? 2.25238 -14.04473 -25.30539 1.000 8.33377 99 SER A CA 1
ATOM 682 C C . SER A 1 108 ? 2.91079 -12.73751 -25.74534 1.000 10.04101 99 SER A C 1
ATOM 683 O O . SER A 1 108 ? 4.08034 -12.46080 -25.43908 1.000 8.30416 99 SER A O 1
ATOM 686 N N . GLU A 1 109 ? 2.14705 -11.93980 -26.48475 1.000 10.83065 100 GLU A N 1
ATOM 687 C CA . GLU A 1 109 ? 2.52932 -10.55613 -26.72484 1.000 9.28959 100 GLU A CA 1
ATOM 688 C C . GLU A 1 109 ? 2.44139 -9.76938 -25.41784 1.000 7.64199 100 GLU A C 1
ATOM 689 O O . GLU A 1 109 ? 1.75421 -10.16235 -24.47609 1.000 10.53485 100 GLU A O 1
ATOM 695 N N . GLU A 1 110 ? 3.17100 -8.66532 -25.34734 1.000 7.40923 101 GLU A N 1
ATOM 696 C CA . GLU A 1 110 ? 3.24151 -7.88139 -24.12069 1.000 8.23649 101 GLU A CA 1
ATOM 697 C C . GLU A 1 110 ? 2.92168 -6.41686 -24.38585 1.000 8.28225 101 GLU A C 1
ATOM 698 O O . GLU A 1 110 ? 3.37326 -5.83536 -25.37802 1.000 8.74391 101 GLU A O 1
ATOM 704 N N . LEU A 1 111 ? 2.12927 -5.83585 -23.50009 1.000 6.91270 102 LEU A N 1
ATOM 705 C CA . LEU A 1 111 ? 2.10420 -4.39592 -23.32373 1.000 9.04083 102 LEU A CA 1
ATOM 706 C C . LEU A 1 111 ? 2.86473 -4.04313 -22.04695 1.000 9.82896 102 LEU A C 1
ATOM 707 O O . LEU A 1 111 ? 2.79203 -4.76512 -21.04328 1.000 8.27562 102 LEU A O 1
ATOM 712 N N . ILE A 1 112 ? 3.62462 -2.94826 -22.11886 1.000 7.79024 103 ILE A N 1
ATOM 713 C CA . ILE A 1 112 ? 4.51539 -2.49293 -21.05861 1.000 7.78194 103 ILE A CA 1
ATOM 714 C C . ILE A 1 112 ? 4.17527 -1.04530 -20.71449 1.000 8.80657 103 ILE A C 1
ATOM 715 O O . ILE A 1 112 ? 4.33268 -0.14823 -21.54902 1.000 8.75753 103 ILE A O 1
ATOM 720 N N . VAL A 1 113 ? 3.69462 -0.82144 -19.49814 1.000 12.58029 104 VAL A N 1
ATOM 721 C CA . VAL A 1 113 ? 3.40578 0.51586 -18.98504 1.000 11.43027 104 VAL A CA 1
ATOM 722 C C . VAL A 1 113 ? 4.57183 0.90430 -18.09068 1.000 8.81100 104 VAL A C 1
ATOM 723 O O . VAL A 1 113 ? 4.77871 0.29214 -17.04078 1.000 9.14971 104 VAL A O 1
ATOM 727 N N . LYS A 1 114 ? 5.33822 1.91230 -18.49996 1.000 10.87506 105 LYS A N 1
ATOM 728 C CA . LYS A 1 114 ? 6.56854 2.30145 -17.82058 1.000 10.92426 105 LYS A CA 1
ATOM 729 C C . LYS A 1 114 ? 6.46584 3.76423 -17.40713 1.000 12.88132 105 LYS A C 1
ATOM 730 O O . LYS A 1 114 ? 6.38082 4.65386 -18.26186 1.000 10.14089 105 LYS A O 1
ATOM 736 N N . LEU A 1 115 ? 6.48886 4.00456 -16.10045 1.000 9.57708 106 LEU A N 1
ATOM 737 C CA . LEU A 1 115 ? 6.30293 5.33470 -15.55770 1.000 9.75042 106 LEU A CA 1
ATOM 738 C C . LEU A 1 115 ? 7.57671 6.15725 -15.71607 1.000 11.07282 106 LEU A C 1
ATOM 739 O O . LEU A 1 115 ? 8.67391 5.62935 -15.89331 1.000 13.94887 106 LEU A O 1
ATOM 744 N N . ASP A 1 116 ? 7.41908 7.46984 -15.65770 1.000 9.76387 107 ASP A N 1
ATOM 745 C CA . ASP A 1 116 ? 8.56478 8.34348 -15.81413 1.000 10.91253 107 ASP A CA 1
ATOM 746 C C . ASP A 1 116 ? 9.49911 8.23038 -14.60214 1.000 9.64186 107 ASP A C 1
ATOM 747 O O . ASP A 1 116 ? 9.05338 7.94124 -13.48823 1.000 8.53969 107 ASP A O 1
ATOM 752 N N . PRO A 1 117 ? 10.81193 8.45631 -14.80188 1.000 8.77746 108 PRO A N 1
ATOM 753 C CA . PRO A 1 117 ? 11.77599 8.38845 -13.68947 1.000 6.22868 108 PRO A CA 1
ATOM 754 C C . PRO A 1 117 ? 11.32032 9.11019 -12.42915 1.000 8.31889 108 PRO A C 1
ATOM 755 O O . PRO A 1 117 ? 10.81872 10.23177 -12.50281 1.000 10.08368 108 PRO A O 1
ATOM 759 N N . GLY A 1 118 ? 11.47336 8.49215 -11.26279 1.000 11.33710 109 GLY A N 1
ATOM 760 C CA . GLY A 1 118 ? 11.01071 9.14719 -10.04904 1.000 9.40380 109 GLY A CA 1
ATOM 761 C C . GLY A 1 118 ? 9.50905 9.25003 -9.88681 1.000 10.49262 109 GLY A C 1
ATOM 762 O O . GLY A 1 118 ? 9.04482 10.11625 -9.14373 1.000 10.07996 109 GLY A O 1
ATOM 763 N N . THR A 1 119 ? 8.73443 8.39203 -10.56882 1.000 11.31976 110 THR A N 1
ATOM 764 C CA . THR A 1 119 ? 7.28351 8.31450 -10.43518 1.000 10.21025 110 THR A CA 1
ATOM 765 C C . THR A 1 119 ? 6.85883 6.91010 -9.99022 1.000 14.91644 110 THR A C 1
ATOM 766 O O . THR A 1 119 ? 7.49499 5.90614 -10.33125 1.000 12.95412 110 THR A O 1
ATOM 770 N N . VAL A 1 120 ? 5.77463 6.84825 -9.21588 1.000 12.75137 111 VAL A N 1
ATOM 771 C CA . VAL A 1 120 ? 5.26311 5.59813 -8.67852 1.000 15.77478 111 VAL A CA 1
ATOM 772 C C . VAL A 1 120 ? 3.74833 5.69697 -8.54731 1.000 14.95611 111 VAL A C 1
ATOM 773 O O . VAL A 1 120 ? 3.19922 6.77851 -8.32160 1.000 15.19147 111 VAL A O 1
ATOM 777 N N . ALA A 1 121 ? 3.07067 4.55756 -8.70838 1.000 9.29307 112 ALA A N 1
ATOM 778 C CA . ALA A 1 121 ? 1.66078 4.41505 -8.38408 1.000 7.96764 112 ALA A CA 1
ATOM 779 C C . ALA A 1 121 ? 1.48561 3.43178 -7.22756 1.000 13.52561 112 ALA A C 1
ATOM 780 O O . ALA A 1 121 ? 2.31612 2.53482 -7.01316 1.000 9.84600 112 ALA A O 1
ATOM 782 N N . TYR A 1 122 ? 0.40313 3.60558 -6.46520 1.000 9.80180 113 TYR A N 1
ATOM 783 C CA . TYR A 1 122 ? 0.11531 2.67810 -5.37648 1.000 12.59326 113 TYR A CA 1
ATOM 784 C C . TYR A 1 122 ? -1.15194 1.85676 -5.60985 1.000 14.41417 113 TYR A C 1
ATOM 785 O O . TYR A 1 122 ? -1.60398 1.14605 -4.70228 1.000 15.20984 113 TYR A O 1
ATOM 794 N N . GLY A 1 123 ? -1.70748 1.90558 -6.81835 1.000 9.74962 114 GLY A N 1
ATOM 795 C CA . GLY A 1 123 ? -2.89736 1.16302 -7.14749 1.000 9.25305 114 GLY A CA 1
ATOM 796 C C . GLY A 1 123 ? -3.19812 1.26032 -8.62247 1.000 9.97346 114 GLY A C 1
ATOM 797 O O . GLY A 1 123 ? -2.87427 2.27919 -9.23168 1.000 14.31425 114 GLY A O 1
ATOM 798 N N . ALA A 1 124 ? -3.81772 0.22641 -9.20408 1.000 11.38155 115 ALA A N 1
ATOM 799 C CA . ALA A 1 124 ? -4.21481 0.23051 -10.60378 1.000 7.64271 115 ALA A CA 1
ATOM 800 C C . ALA A 1 124 ? -5.57794 -0.42873 -10.76279 1.000 11.51339 115 ALA A C 1
ATOM 801 O O . ALA A 1 124 ? -5.87053 -1.43507 -10.11464 1.000 17.84058 115 ALA A O 1
ATOM 803 N N . ASN A 1 125 ? -6.41858 0.15209 -11.61544 1.000 10.74261 116 ASN A N 1
ATOM 804 C CA . ASN A 1 125 ? -7.72470 -0.41182 -11.96641 1.000 11.27154 116 ASN A CA 1
ATOM 805 C C . ASN A 1 125 ? -7.75033 -0.48968 -13.48839 1.000 13.14304 116 ASN A C 1
ATOM 806 O O . ASN A 1 125 ? -7.84170 0.55148 -14.14618 1.000 16.62907 116 ASN A O 1
ATOM 811 N N . ILE A 1 126 ? -7.61134 -1.70188 -14.05227 1.000 11.44954 117 ILE A N 1
ATOM 812 C CA . ILE A 1 126 ? -7.40785 -1.87545 -15.49182 1.000 11.66997 117 ILE A CA 1
ATOM 813 C C . ILE A 1 126 ? -8.67250 -2.44329 -16.11690 1.000 15.90332 117 ILE A C 1
ATOM 814 O O . ILE A 1 126 ? -9.31886 -3.34082 -15.56194 1.000 18.84495 117 ILE A O 1
ATOM 819 N N . LYS A 1 127 ? -9.03170 -1.90680 -17.27245 1.000 12.31178 118 LYS A N 1
ATOM 820 C CA . LYS A 1 127 ? -10.21221 -2.34947 -17.99151 1.000 11.28103 118 LYS A CA 1
ATOM 821 C C . LYS A 1 127 ? -9.82883 -2.68883 -19.42011 1.000 10.48175 118 LYS A C 1
ATOM 822 O O . LYS A 1 127 ? -9.11878 -1.92895 -20.08828 1.000 12.73114 118 LYS A O 1
ATOM 828 N N . PHE A 1 128 ? -10.30720 -3.83501 -19.87758 1.000 13.31316 119 PHE A N 1
ATOM 829 C CA . PHE A 1 128 ? -9.97362 -4.37594 -21.18474 1.000 10.38713 119 PHE A CA 1
ATOM 830 C C . PHE A 1 128 ? -11.16343 -4.22051 -22.12075 1.000 9.18313 119 PHE A C 1
ATOM 831 O O . PHE A 1 128 ? -12.24556 -3.77903 -21.73317 1.000 11.89374 119 PHE A O 1
ATOM 839 N N . SER A 1 129 ? -10.94808 -4.56022 -23.37765 1.000 10.30241 120 SER A N 1
ATOM 840 C CA . SER A 1 129 ? -12.04231 -4.67606 -24.32711 1.000 12.23484 120 SER A CA 1
ATOM 841 C C . SER A 1 129 ? -11.77536 -5.88659 -25.21189 1.000 14.21177 120 SER A C 1
ATOM 842 O O . SER A 1 129 ? -10.72465 -6.53453 -25.11585 1.000 11.75882 120 SER A O 1
ATOM 845 N N . GLN A 1 130 ? -12.74691 -6.17971 -26.08088 1.000 17.93997 121 GLN A N 1
ATOM 846 C CA . GLN A 1 130 ? -12.64571 -7.23973 -27.08921 1.000 11.83491 121 GLN A CA 1
ATOM 847 C C . GLN A 1 130 ? -12.29938 -8.58840 -26.46091 1.000 20.58908 121 GLN A C 1
ATOM 848 O O . GLN A 1 130 ? -11.46712 -9.31535 -26.97346 1.000 15.07681 121 GLN A O 1
ATOM 854 N N . MET A 1 131 ? -12.91707 -8.93411 -25.33116 1.000 22.51037 122 MET A N 1
ATOM 855 C CA . MET A 1 131 ? -12.47705 -10.15919 -24.67389 1.000 16.52854 122 MET A CA 1
ATOM 856 C C . MET A 1 131 ? -13.59195 -10.90147 -23.95103 1.000 18.09657 122 MET A C 1
ATOM 857 O O . MET A 1 131 ? -13.42741 -12.06633 -23.57313 1.000 16.50930 122 MET A O 1
ATOM 862 N N . PHE A 1 132 ? -14.71706 -10.23902 -23.73911 1.000 16.69868 123 PHE A N 1
ATOM 863 C CA . PHE A 1 132 ? -15.88044 -10.85731 -23.12977 1.000 14.65785 123 PHE A CA 1
ATOM 864 C C . PHE A 1 132 ? -16.85544 -11.24491 -24.22264 1.000 11.26731 123 PHE A C 1
ATOM 865 O O . PHE A 1 132 ? -16.75120 -10.80245 -25.36558 1.000 9.58176 123 PHE A O 1
ATOM 873 N N . GLY A 1 133 ? -17.82332 -12.07270 -23.86157 1.000 12.80770 124 GLY A N 1
ATOM 874 C CA . GLY A 1 133 ? -18.84483 -12.46467 -24.80635 1.000 22.26229 124 GLY A CA 1
ATOM 875 C C . GLY A 1 133 ? -18.74930 -13.87315 -25.34486 1.000 18.69758 124 GLY A C 1
ATOM 876 O O . GLY A 1 133 ? -19.51698 -14.21905 -26.24163 1.000 45.06380 124 GLY A O 1
ATOM 877 N N . GLY A 1 134 ? -17.84830 -14.69659 -24.83269 1.000 18.50139 125 GLY A N 1
ATOM 878 C CA . GLY A 1 134 ? -18.00414 -16.10961 -25.08245 1.000 30.40749 125 GLY A CA 1
ATOM 879 C C . GLY A 1 134 ? -16.74677 -16.93383 -24.96493 1.000 23.25748 125 GLY A C 1
ATOM 880 O O . GLY A 1 134 ? -16.55333 -17.66004 -23.98662 1.000 24.10484 125 GLY A O 1
ATOM 881 N N . GLU A 1 135 ? -15.90635 -16.84967 -25.98613 1.000 16.53801 126 GLU A N 1
ATOM 882 C CA . GLU A 1 135 ? -14.63190 -17.54943 -25.97880 1.000 27.97440 126 GLU A CA 1
ATOM 883 C C . GLU A 1 135 ? -13.81281 -17.16520 -24.75486 1.000 23.34277 126 GLU A C 1
ATOM 884 O O . GLU A 1 135 ? -13.65438 -15.98185 -24.44263 1.000 29.73727 126 GLU A O 1
ATOM 890 N N . LYS A 1 136 ? -13.29951 -18.17491 -24.05965 1.000 20.87375 127 LYS A N 1
ATOM 891 C CA . LYS A 1 136 ? -12.47665 -17.94250 -22.88071 1.000 21.14349 127 LYS A CA 1
ATOM 892 C C . LYS A 1 136 ? -11.27329 -17.06758 -23.21376 1.000 26.79969 127 LYS A C 1
ATOM 893 O O . LYS A 1 136 ? -10.53299 -17.33090 -24.16942 1.000 22.85926 127 LYS A O 1
ATOM 899 N N . GLU A 1 137 ? -11.08412 -16.01848 -22.41776 1.000 21.14176 128 GLU A N 1
ATOM 900 C CA . GLU A 1 137 ? -9.95287 -15.11383 -22.56043 1.000 19.80630 128 GLU A CA 1
ATOM 901 C C . GLU A 1 137 ? -9.34001 -14.86736 -21.19522 1.000 15.55123 128 GLU A C 1
ATOM 902 O O . GLU A 1 137 ? -10.05602 -14.56776 -20.23882 1.000 20.92213 128 GLU A O 1
ATOM 908 N N . SER A 1 138 ? -8.02061 -14.95187 -21.11151 1.000 14.09647 129 SER A N 1
ATOM 909 C CA . SER A 1 138 ? -7.34780 -14.82630 -19.83518 1.000 16.40090 129 SER A CA 1
ATOM 910 C C . SER A 1 138 ? -6.01322 -14.14383 -20.03214 1.000 8.81744 129 SER A C 1
ATOM 911 O O . SER A 1 138 ? -5.40435 -14.20378 -21.10668 1.000 6.36209 129 SER A O 1
ATOM 914 N N . GLY A 1 139 ? -5.55415 -13.53206 -18.95001 1.000 8.07262 130 GLY A N 1
ATOM 915 C CA . GLY A 1 139 ? -4.25588 -12.91220 -18.95721 1.000 6.88644 130 GLY A CA 1
ATOM 916 C C . GLY A 1 139 ? -3.85033 -12.53974 -17.56086 1.000 8.65442 130 GLY A C 1
ATOM 917 O O . GLY A 1 139 ? -4.47247 -12.94522 -16.57640 1.000 7.77588 130 GLY A O 1
ATOM 918 N N . VAL A 1 140 ? -2.79900 -11.73248 -17.50378 1.000 8.45131 131 VAL A N 1
ATOM 919 C CA . VAL A 1 140 ? -2.14993 -11.40782 -16.24931 1.000 9.00526 131 VAL A CA 1
ATOM 920 C C . VAL A 1 140 ? -1.51716 -10.04622 -16.39281 1.000 8.62043 131 VAL A C 1
ATOM 921 O O . VAL A 1 140 ? -1.12411 -9.66172 -17.49694 1.000 8.85991 131 VAL A O 1
ATOM 925 N N . VAL A 1 141 ? -1.49332 -9.29436 -15.28843 1.000 7.41904 132 VAL A N 1
ATOM 926 C CA . VAL A 1 141 ? -0.75769 -8.04192 -15.18803 1.000 7.66549 132 VAL A CA 1
ATOM 927 C C . VAL A 1 141 ? 0.29118 -8.21248 -14.10688 1.000 8.29633 132 VAL A C 1
ATOM 928 O O . VAL A 1 141 ? -0.04267 -8.56453 -12.97273 1.000 7.36809 132 VAL A O 1
ATOM 932 N N . GLU A 1 142 ? 1.54923 -7.92993 -14.44037 1.000 7.44805 133 GLU A N 1
ATOM 933 C CA . GLU A 1 142 ? 2.62447 -7.93580 -13.46287 1.000 7.29510 133 GLU A CA 1
ATOM 934 C C . GLU A 1 142 ? 2.98361 -6.50545 -13.08526 1.000 7.96099 133 GLU A C 1
ATOM 935 O O . GLU A 1 142 ? 3.04137 -5.62194 -13.94400 1.000 8.35459 133 GLU A O 1
ATOM 941 N N . PHE A 1 143 ? 3.19957 -6.27240 -11.79546 1.000 7.04485 134 PHE A N 1
ATOM 942 C CA . PHE A 1 143 ? 3.58561 -4.95790 -11.31031 1.000 8.32936 134 PHE A CA 1
ATOM 943 C C . PHE A 1 143 ? 4.97656 -5.05076 -10.70921 1.000 10.26360 134 PHE A C 1
ATOM 944 O O . PHE A 1 143 ? 5.22171 -5.89060 -9.83408 1.000 11.51489 134 PHE A O 1
ATOM 952 N N . TYR A 1 144 ? 5.87921 -4.18659 -11.17166 1.000 9.71594 135 TYR A N 1
ATOM 953 C CA . TYR A 1 144 ? 7.24705 -4.13287 -10.66878 1.000 11.47480 135 TYR A CA 1
ATOM 954 C C . TYR A 1 144 ? 7.57969 -2.75021 -10.10609 1.000 11.41388 135 TYR A C 1
ATOM 955 O O . TYR A 1 144 ? 7.08935 -1.72346 -10.58633 1.000 10.79469 135 TYR A O 1
ATOM 964 N N . ARG A 1 145 ? 8.42570 -2.73944 -9.07974 1.000 10.75196 136 ARG A N 1
ATOM 965 C CA . ARG A 1 145 ? 9.02850 -1.52269 -8.54021 1.000 15.84266 136 ARG A CA 1
ATOM 966 C C . ARG A 1 145 ? 10.53621 -1.74036 -8.48700 1.000 14.19239 136 ARG A C 1
ATOM 967 O O . ARG A 1 145 ? 11.00340 -2.68296 -7.84279 1.000 14.94848 136 ARG A O 1
ATOM 975 N N . GLY A 1 146 ? 11.28887 -0.90443 -9.19634 1.000 12.46202 137 GLY A N 1
ATOM 976 C CA . GLY A 1 146 ? 12.72728 -1.07710 -9.27924 1.000 14.01341 137 GLY A CA 1
ATOM 977 C C . GLY A 1 146 ? 13.16963 -2.43448 -9.78011 1.000 21.29338 137 GLY A C 1
ATOM 978 O O . GLY A 1 146 ? 14.24271 -2.91161 -9.40356 1.000 34.55380 137 GLY A O 1
ATOM 979 N N . GLY A 1 147 ? 12.36079 -3.08121 -10.60667 1.000 21.93658 138 GLY A N 1
ATOM 980 C CA . GLY A 1 147 ? 12.74165 -4.36633 -11.15561 1.000 27.87235 138 GLY A CA 1
ATOM 981 C C . GLY A 1 147 ? 12.62794 -5.54747 -10.21517 1.000 26.13862 138 GLY A C 1
ATOM 982 O O . GLY A 1 147 ? 13.31549 -6.53908 -10.41073 1.000 30.11820 138 GLY A O 1
ATOM 983 N N . VAL A 1 148 ? 11.81839 -5.44649 -9.17180 1.000 20.17936 139 VAL A N 1
ATOM 984 C CA . VAL A 1 148 ? 11.40024 -6.58469 -8.36569 1.000 15.79895 139 VAL A CA 1
ATOM 985 C C . VAL A 1 148 ? 9.94571 -6.84260 -8.72207 1.000 12.93374 139 VAL A C 1
ATOM 986 O O . VAL A 1 148 ? 9.23368 -5.91357 -9.10325 1.000 19.50866 139 VAL A O 1
ATOM 990 N N . LEU A 1 149 ? 9.49769 -8.09351 -8.64214 1.000 15.99007 140 LEU A N 1
ATOM 991 C CA . LEU A 1 149 ? 8.06150 -8.33603 -8.74904 1.000 9.21982 140 LEU A CA 1
ATOM 992 C C . LEU A 1 149 ? 7.37849 -7.88977 -7.46204 1.000 15.54199 140 LEU A C 1
ATOM 993 O O . LEU A 1 149 ? 7.83331 -8.19837 -6.34903 1.000 14.25141 140 LEU A O 1
ATOM 998 N N . ILE A 1 150 ? 6.28232 -7.15995 -7.60813 1.000 11.11985 141 ILE A N 1
ATOM 999 C CA . ILE A 1 150 ? 5.62768 -6.60891 -6.43598 1.000 9.09857 141 ILE A CA 1
ATOM 1000 C C . ILE A 1 150 ? 4.21230 -7.15979 -6.34958 1.000 8.32692 141 ILE A C 1
ATOM 1001 O O . ILE A 1 150 ? 3.70599 -7.43196 -5.25970 1.000 7.23586 141 ILE A O 1
ATOM 1006 N N . SER A 1 151 ? 3.59372 -7.41314 -7.49665 1.000 8.61218 142 SER A N 1
ATOM 1007 C CA . SER A 1 151 ? 2.20021 -7.82833 -7.49359 1.000 10.83878 142 SER A CA 1
ATOM 1008 C C . SER A 1 151 ? 1.80243 -8.37989 -8.86050 1.000 10.34663 142 SER A C 1
ATOM 1009 O O . SER A 1 151 ? 2.25013 -7.88746 -9.91021 1.000 10.64064 142 SER A O 1
ATOM 1012 N N . THR A 1 152 ? 0.95022 -9.39741 -8.84564 1.000 9.42879 143 THR A N 1
ATOM 1013 C CA . THR A 1 152 ? 0.32563 -9.88246 -10.06598 1.000 7.96188 143 THR A CA 1
ATOM 1014 C C . THR A 1 152 ? -1.18642 -9.78589 -9.95191 1.000 7.58765 143 THR A C 1
ATOM 1015 O O . THR A 1 152 ? -1.75707 -9.84302 -8.86564 1.000 10.32760 143 THR A O 1
ATOM 1019 N N . LEU A 1 153 ? -1.83223 -9.64767 -11.09836 1.000 9.72459 144 LEU A N 1
ATOM 1020 C CA . LEU A 1 153 ? -3.28647 -9.59542 -11.17677 1.000 10.97952 144 LEU A CA 1
ATOM 1021 C C . LEU A 1 153 ? -3.71778 -10.42159 -12.38271 1.000 9.23460 144 LEU A C 1
ATOM 1022 O O . LEU A 1 153 ? -3.39089 -10.09116 -13.52634 1.000 9.96952 144 LEU A O 1
ATOM 1027 N N . THR A 1 154 ? -4.44757 -11.49144 -12.14220 1.000 12.14534 145 THR A N 1
ATOM 1028 C CA . THR A 1 154 ? -4.90580 -12.35202 -13.22137 1.000 9.81947 145 THR A CA 1
ATOM 1029 C C . THR A 1 154 ? -6.37792 -12.09174 -13.45995 1.000 13.00453 145 THR A C 1
ATOM 1030 O O . THR A 1 154 ? -7.13392 -11.85697 -12.51402 1.000 13.49890 145 THR A O 1
ATOM 1034 N N . PHE A 1 155 ? -6.77810 -12.11897 -14.72773 1.000 11.03255 146 PHE A N 1
ATOM 1035 C CA . PHE A 1 155 ? -8.12011 -11.72294 -15.11125 1.000 8.14024 146 PHE A CA 1
ATOM 1036 C C . PHE A 1 155 ? -8.63535 -12.68644 -16.16929 1.000 14.86405 146 PHE A C 1
ATOM 1037 O O . PHE A 1 155 ? -7.86858 -13.41611 -16.81042 1.000 16.54882 146 PHE A O 1
ATOM 1045 N N . SER A 1 156 ? -9.94731 -12.67678 -16.37046 1.000 12.88964 147 SER A N 1
ATOM 1046 C CA . SER A 1 156 ? -10.51482 -13.65947 -17.27553 1.000 13.01486 147 SER A CA 1
ATOM 1047 C C . SER A 1 156 ? -11.94484 -13.27849 -17.61335 1.000 17.94998 147 SER A C 1
ATOM 1048 O O . SER A 1 156 ? -12.64467 -12.67361 -16.79844 1.000 14.52993 147 SER A O 1
ATOM 1051 N N . SER A 1 157 ? -12.38322 -13.67177 -18.81707 1.000 16.67150 148 SER A N 1
ATOM 1052 C CA . SER A 1 157 ? -13.74458 -13.41083 -19.25669 1.000 12.44580 148 SER A CA 1
ATOM 1053 C C . SER A 1 157 ? -14.76485 -14.32059 -18.58110 1.000 15.28065 148 SER A C 1
ATOM 1054 O O . SER A 1 157 ? -15.86752 -14.50070 -19.10258 1.000 23.47602 148 SER A O 1
ATOM 1057 N N . ASP A 1 158 ? -14.40933 -14.89160 -17.43185 1.000 16.12414 149 ASP A N 1
ATOM 1058 C CA . ASP A 1 158 ? -15.32569 -15.57796 -16.53571 1.000 18.98134 149 ASP A CA 1
ATOM 1059 C C . ASP A 1 158 ? -15.81814 -14.66948 -15.41467 1.000 23.49144 149 ASP A C 1
ATOM 1060 O O . ASP A 1 158 ? -16.38308 -15.16067 -14.43224 1.000 19.05856 149 ASP A O 1
ATOM 1065 N N . ALA A 1 159 ? -15.60739 -13.35637 -15.54099 1.000 30.45296 150 ALA A N 1
ATOM 1066 C CA . ALA A 1 159 ? -15.95464 -12.38900 -14.50570 1.000 27.17020 150 ALA A CA 1
ATOM 1067 C C . ALA A 1 159 ? -17.44384 -12.05971 -14.49124 1.000 33.09226 150 ALA A C 1
ATOM 1068 O O . ALA A 1 159 ? -18.19293 -12.63367 -13.69484 1.000 37.33907 150 ALA A O 1
ATOM 1070 N N . ALA A 1 160 ? -17.87137 -11.11210 -15.33764 1.000 46.38318 151 ALA A N 1
ATOM 1071 C CA . ALA A 1 160 ? -19.28101 -10.73713 -15.50117 1.000 49.12837 151 ALA A CA 1
ATOM 1072 C C . ALA A 1 160 ? -19.47106 -9.57790 -16.47857 1.000 42.01164 151 ALA A C 1
ATOM 1073 O O . ALA A 1 160 ? -20.18896 -8.61963 -16.17425 1.000 33.40380 151 ALA A O 1
ATOM 1075 N N . GLY A 1 161 ? -18.84202 -9.65665 -17.64627 1.000 25.89322 152 GLY A N 1
ATOM 1076 C CA . GLY A 1 161 ? -19.15490 -8.78431 -18.75418 1.000 19.92383 152 GLY A CA 1
ATOM 1077 C C . GLY A 1 161 ? -18.22691 -7.58489 -18.83497 1.000 31.93362 152 GLY A C 1
ATOM 1078 O O . GLY A 1 161 ? -17.53339 -7.22412 -17.87908 1.000 24.86285 152 GLY A O 1
ATOM 1079 N N . GLY A 1 162 ? -18.22515 -6.95877 -20.02387 1.000 23.95970 153 GLY A N 1
ATOM 1080 C CA . GLY A 1 162 ? -17.48534 -5.75634 -20.35456 1.000 31.04380 153 GLY A CA 1
ATOM 1081 C C . GLY A 1 162 ? -17.80002 -4.53729 -19.50551 1.000 34.13158 153 GLY A C 1
ATOM 1082 O O . GLY A 1 162 ? -17.15192 -3.50362 -19.68118 1.000 33.26401 153 GLY A O 1
ATOM 1083 N N . GLU A 1 163 ? -18.78225 -4.61173 -18.60722 1.000 35.17724 154 GLU A N 1
ATOM 1084 C CA . GLU A 1 163 ? -19.01544 -3.55195 -17.63015 1.000 29.99047 154 GLU A CA 1
ATOM 1085 C C . GLU A 1 163 ? -18.86456 -4.12600 -16.22469 1.000 34.89061 154 GLU A C 1
ATOM 1086 O O . GLU A 1 163 ? -19.82801 -4.21821 -15.45575 1.000 41.73263 154 GLU A O 1
ATOM 1092 N N . TYR A 1 164 ? -17.63479 -4.52466 -15.90785 1.000 45.96016 155 TYR A N 1
ATOM 1093 C CA . TYR A 1 164 ? -17.26157 -5.22602 -14.68180 1.000 35.47388 155 TYR A CA 1
ATOM 1094 C C . TYR A 1 164 ? -15.78165 -4.93566 -14.48603 1.000 42.56667 155 TYR A C 1
ATOM 1095 O O . TYR A 1 164 ? -14.95663 -5.35543 -15.30277 1.000 37.52667 155 TYR A O 1
ATOM 1104 N N . ASN A 1 165 ? -15.43184 -4.17680 -13.45357 1.000 42.13584 156 ASN A N 1
ATOM 1105 C CA . ASN A 1 165 ? -14.00672 -3.99307 -13.24535 1.000 43.10213 156 ASN A CA 1
ATOM 1106 C C . ASN A 1 165 ? -13.48926 -5.11150 -12.34532 1.000 43.22742 156 ASN A C 1
ATOM 1107 O O . ASN A 1 165 ? -13.25462 -6.22025 -12.82662 1.000 51.93018 156 ASN A O 1
ATOM 1112 N N . GLN A 1 166 ? -13.30980 -4.84095 -11.05612 1.000 47.72226 157 GLN A N 1
ATOM 1113 C CA . GLN A 1 166 ? -12.75249 -5.73624 -10.05198 1.000 44.65453 157 GLN A CA 1
ATOM 1114 C C . GLN A 1 166 ? -11.29916 -6.07459 -10.29293 1.000 42.70859 157 GLN A C 1
ATOM 1115 O O . GLN A 1 166 ? -10.69225 -6.76973 -9.45746 1.000 44.14354 157 GLN A O 1
ATOM 1121 N N . ASN A 1 167 ? -10.70087 -5.58424 -11.37322 1.000 25.49613 158 ASN A N 1
ATOM 1122 C CA . ASN A 1 167 ? -9.26245 -5.71327 -11.55850 1.000 29.74768 158 ASN A CA 1
ATOM 1123 C C . ASN A 1 167 ? -8.57598 -4.58343 -10.79206 1.000 28.00532 158 ASN A C 1
ATOM 1124 O O . ASN A 1 167 ? -8.17246 -3.56536 -11.34767 1.000 29.15310 158 ASN A O 1
ATOM 1129 N N . PHE A 1 168 ? -8.45359 -4.77223 -9.48104 1.000 27.11408 159 PHE A N 1
ATOM 1130 C CA . PHE A 1 168 ? -7.87188 -3.79019 -8.57723 1.000 30.40452 159 PHE A CA 1
ATOM 1131 C C . PHE A 1 168 ? -6.55832 -4.31382 -8.02564 1.000 26.64898 159 PHE A C 1
ATOM 1132 O O . PHE A 1 168 ? -6.36878 -5.52416 -7.88647 1.000 37.04583 159 PHE A O 1
ATOM 1140 N N . GLN A 1 169 ? -5.67658 -3.38314 -7.65701 1.000 23.86367 160 GLN A N 1
ATOM 1141 C CA . GLN A 1 169 ? -4.37116 -3.68680 -7.11780 1.000 26.67496 160 GLN A CA 1
ATOM 1142 C C . GLN A 1 169 ? -3.97250 -2.55892 -6.17920 1.000 23.96100 160 GLN A C 1
ATOM 1143 O O . GLN A 1 169 ? -3.16076 -1.72040 -6.52210 1.000 33.60380 160 GLN A O 1
ATOM 1149 N N . VAL A 1 170 ? -4.57730 -2.53401 -4.99480 1.000 24.98117 161 VAL A N 1
ATOM 1150 C CA . VAL A 1 170 ? -4.02785 -1.77619 -3.87993 1.000 24.89579 161 VAL A CA 1
ATOM 1151 C C . VAL A 1 170 ? -3.24534 -2.69718 -2.95918 1.000 23.56267 161 VAL A C 1
ATOM 1152 O O . VAL A 1 170 ? -2.85457 -2.31305 -1.85296 1.000 47.82380 161 VAL A O 1
ATOM 1156 N N . GLN A 1 171 ? -3.04951 -3.92985 -3.38631 1.000 38.83712 162 GLN A N 1
ATOM 1157 C CA . GLN A 1 171 ? -2.05297 -4.80225 -2.79934 1.000 39.41225 162 GLN A CA 1
ATOM 1158 C C . GLN A 1 171 ? -0.69364 -4.30409 -3.25480 1.000 28.12541 162 GLN A C 1
ATOM 1159 O O . GLN A 1 171 ? -0.46679 -4.12613 -4.45202 1.000 35.59448 162 GLN A O 1
ATOM 1165 N N . GLN A 1 172 ? 0.17933 -4.01972 -2.29897 1.000 29.94047 163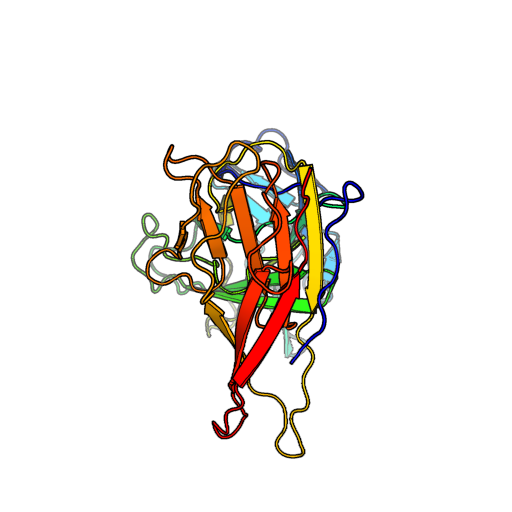 GLN A N 1
ATOM 1166 C CA . GLN A 1 172 ? 1.59920 -3.71626 -2.43624 1.000 23.00041 163 GLN A CA 1
ATOM 1167 C C . GLN A 1 172 ? 1.89099 -2.25335 -2.65703 1.000 18.92100 163 GLN A C 1
ATOM 1168 O O . GLN A 1 172 ? 3.04769 -1.85449 -2.54369 1.000 21.61580 163 GLN A O 1
ATOM 1174 N N . GLY A 1 173 ? 0.90044 -1.43345 -2.94876 1.000 22.25228 164 GLY A N 1
ATOM 1175 C CA . GLY A 1 173 ? 1.25888 -0.06695 -3.23484 1.000 25.82521 164 GLY A CA 1
ATOM 1176 C C . GLY A 1 173 ? 2.29253 -0.01684 -4.34021 1.000 14.30545 164 GLY A C 1
ATOM 1177 O O . GLY A 1 173 ? 1.99637 -0.43930 -5.45443 1.000 16.92532 164 GLY A O 1
ATOM 1178 N N . GLY A 1 174 ? 3.51505 0.41569 -4.03337 1.000 10.92525 165 GLY A N 1
ATOM 1179 C CA . GLY A 1 174 ? 4.41223 0.92209 -5.05724 1.000 13.15207 165 GLY A CA 1
ATOM 1180 C C . GLY A 1 174 ? 4.68271 0.04437 -6.26915 1.000 13.67668 165 GLY A C 1
ATOM 1181 O O . GLY A 1 174 ? 5.02914 -1.13696 -6.13045 1.000 11.82797 165 GLY A O 1
ATOM 1182 N N . PHE A 1 175 ? 4.51902 0.61062 -7.46613 1.000 8.43655 166 PHE A N 1
ATOM 1183 C CA . PHE A 1 175 ? 5.08480 0.02315 -8.67496 1.000 9.32924 166 PHE A CA 1
ATOM 1184 C C . PHE A 1 175 ? 5.50920 1.14649 -9.61425 1.000 12.58408 166 PHE A C 1
ATOM 1185 O O . PHE A 1 175 ? 5.07607 2.29776 -9.48185 1.000 12.47876 166 PHE A O 1
ATOM 1193 N N . ASP A 1 176 ? 6.41466 0.81724 -10.53772 1.000 11.50502 167 ASP A N 1
ATOM 1194 C CA . ASP A 1 176 ? 6.72982 1.71698 -11.63944 1.000 10.34150 167 ASP A CA 1
ATOM 1195 C C . ASP A 1 176 ? 6.57112 1.06386 -13.00123 1.000 9.22976 167 ASP A C 1
ATOM 1196 O O . ASP A 1 176 ? 6.83236 1.71621 -14.01498 1.000 12.64984 167 ASP A O 1
ATOM 1201 N N . THR A 1 177 ? 6.12608 -0.18712 -13.06165 1.000 13.53329 168 THR A N 1
ATOM 1202 C CA . THR A 1 177 ? 6.11107 -0.92590 -14.31817 1.000 11.39131 168 THR A CA 1
ATOM 1203 C C . THR A 1 177 ? 4.98319 -1.95001 -14.29137 1.000 10.90568 168 THR A C 1
ATOM 1204 O O . THR A 1 177 ? 4.85921 -2.72696 -13.33905 1.000 9.53922 168 THR A O 1
ATOM 1208 N N . MET A 1 178 ? 4.14743 -1.90709 -15.32510 1.000 9.80099 169 MET A N 1
ATOM 1209 C CA . MET A 1 178 ? 3.10960 -2.89369 -15.57707 1.000 8.86613 169 MET A CA 1
ATOM 1210 C C . MET A 1 178 ? 3.43986 -3.63395 -16.86151 1.000 9.30332 169 MET A C 1
ATOM 1211 O O . MET A 1 178 ? 3.66787 -2.99752 -17.89950 1.000 7.95546 169 MET A O 1
ATOM 1216 N N . VAL A 1 179 ? 3.44441 -4.96681 -16.79287 1.000 6.71630 170 VAL A N 1
ATOM 1217 C CA . VAL A 1 179 ? 3.47662 -5.82116 -17.97336 1.000 7.52602 170 VAL A CA 1
ATOM 1218 C C . VAL A 1 179 ? 2.12518 -6.52268 -18.08419 1.000 8.31168 170 VAL A C 1
ATOM 1219 O O . VAL A 1 179 ? 1.70784 -7.24896 -17.17306 1.000 7.07045 170 VAL A O 1
ATOM 1223 N N . ILE A 1 180 ? 1.43849 -6.30418 -19.19433 1.000 7.95473 171 ILE A N 1
ATOM 1224 C CA . ILE A 1 180 ? 0.13927 -6.91492 -19.44690 1.000 6.40217 171 ILE A CA 1
ATOM 1225 C C . ILE A 1 180 ? 0.30212 -7.91269 -20.58504 1.000 8.90622 171 ILE A C 1
ATOM 1226 O O . ILE A 1 180 ? 0.74952 -7.54985 -21.67819 1.000 9.75965 171 ILE A O 1
ATOM 1231 N N . LYS A 1 181 ? -0.04428 -9.17195 -20.33465 1.000 7.99982 172 LYS A N 1
ATOM 1232 C CA . LYS A 1 181 ? 0.09040 -10.19179 -21.35996 1.000 6.82996 172 LYS A CA 1
ATOM 1233 C C . LYS A 1 181 ? -1.04371 -11.18543 -21.22096 1.000 7.90324 172 LYS A C 1
ATOM 1234 O O . LYS A 1 181 ? -1.78992 -11.17895 -20.24304 1.000 9.60693 172 LYS A O 1
ATOM 1240 N N . ALA A 1 182 ? -1.16288 -12.04234 -22.22287 1.000 7.06776 173 ALA A N 1
ATOM 1241 C CA . ALA A 1 182 ? -2.19008 -13.06420 -22.25974 1.000 6.91072 173 ALA A CA 1
ATOM 1242 C C . ALA A 1 182 ? -1.62411 -14.38117 -21.72922 1.000 6.71335 173 ALA A C 1
ATOM 1243 O O . ALA A 1 182 ? -0.41590 -14.61005 -21.71759 1.000 7.62442 173 ALA A O 1
ATOM 1245 N N . THR A 1 183 ? -2.50762 -15.22938 -21.23994 1.000 6.07770 174 THR A N 1
ATOM 1246 C CA . THR A 1 183 ? -2.10870 -16.56383 -20.83278 1.000 8.71593 174 THR A CA 1
ATOM 1247 C C . THR A 1 183 ? -2.89195 -17.56499 -21.66402 1.000 8.75908 174 THR A C 1
ATOM 1248 O O . THR A 1 183 ? -3.74982 -17.18961 -22.45730 1.000 8.95885 174 THR A O 1
ATOM 1252 N N . ASN A 1 184 ? -2.55932 -18.84586 -21.49875 1.000 9.41215 175 ASN A N 1
ATOM 1253 C CA . ASN A 1 184 ? -3.16419 -19.90266 -22.29756 1.000 11.02553 175 ASN A CA 1
ATOM 1254 C C . ASN A 1 184 ? -4.58700 -20.17337 -21.83900 1.000 10.38443 175 ASN A C 1
ATOM 1255 O O . ASN A 1 184 ? -4.83102 -20.36824 -20.64320 1.000 14.59280 175 ASN A O 1
ATOM 1260 N N . ASN A 1 185 ? -5.52494 -20.20620 -22.78880 1.000 9.15466 176 ASN A N 1
ATOM 1261 C CA . ASN A 1 185 ? -6.91292 -20.46996 -22.43428 1.000 11.06960 176 ASN A CA 1
ATOM 1262 C C . ASN A 1 185 ? -7.26499 -21.95472 -22.42808 1.000 9.08089 176 ASN A C 1
ATOM 1263 O O . ASN A 1 185 ? -8.31840 -22.30436 -21.90352 1.000 10.36290 176 ASN A O 1
ATOM 1268 N N . GLY A 1 186 ? -6.40703 -22.82986 -22.95996 1.000 12.82808 177 GLY A N 1
ATOM 1269 C CA . GLY A 1 186 ? -6.64481 -24.26702 -22.99517 1.000 12.46450 177 GLY A CA 1
ATOM 1270 C C . GLY A 1 186 ? -6.72918 -24.88546 -24.38415 1.000 14.59931 177 GLY A C 1
ATOM 1271 O O . GLY A 1 186 ? -6.55396 -26.10448 -24.51199 1.000 16.52853 177 GLY A O 1
ATOM 1272 N N . ASN A 1 187 ? -6.97806 -24.09398 -25.43342 1.000 18.19705 178 ASN A N 1
ATOM 1273 C CA . ASN A 1 187 ? -7.30824 -24.61087 -26.76514 1.000 25.17494 178 ASN A CA 1
ATOM 1274 C C . ASN A 1 187 ? -6.05571 -25.08804 -27.49616 1.000 27.42380 178 ASN A C 1
ATOM 1275 O O . ASN A 1 187 ? -5.05706 -25.38956 -26.84403 1.000 24.52380 178 ASN A O 1
ATOM 1280 N N . THR A 1 188 ? -6.07499 -25.17102 -28.83968 1.000 50.78404 179 THR A N 1
ATOM 1281 C CA . THR A 1 188 ? -4.86581 -25.61019 -29.54501 1.000 50.64078 179 THR A CA 1
ATOM 1282 C C . THR A 1 188 ? -4.45639 -24.80944 -30.79670 1.000 49.95275 179 THR A C 1
ATOM 1283 O O . THR A 1 188 ? -3.32068 -24.32130 -30.83893 1.000 46.23508 179 THR A O 1
ATOM 1287 N N . ASN A 1 189 ? -5.28778 -24.64972 -31.84122 1.000 36.30944 180 ASN A N 1
ATOM 1288 C CA . ASN A 1 189 ? -4.69063 -24.00632 -33.01252 1.000 33.60599 180 ASN A CA 1
ATOM 1289 C C . ASN A 1 189 ? -5.53631 -23.01557 -33.81596 1.000 45.70999 180 ASN A C 1
ATOM 1290 O O . ASN A 1 189 ? -5.00195 -22.40188 -34.75333 1.000 24.00322 180 ASN A O 1
ATOM 1295 N N . ILE A 1 190 ? -6.80724 -22.80741 -33.49029 1.000 48.31466 181 ILE A N 1
ATOM 1296 C CA . ILE A 1 190 ? -7.58682 -21.85782 -34.27736 1.000 38.89467 181 ILE A CA 1
ATOM 1297 C C . ILE A 1 190 ? -7.59336 -20.50513 -33.57312 1.000 27.51746 181 ILE A C 1
ATOM 1298 O O . ILE A 1 190 ? -7.15568 -19.49505 -34.13362 1.000 23.72931 181 ILE A O 1
ATOM 1303 N N . SER A 1 191 ? -8.08097 -20.48958 -32.33665 1.000 30.88557 182 SER A N 1
ATOM 1304 C CA . SER A 1 191 ? -8.14377 -19.30637 -31.49398 1.000 19.76071 182 SER A CA 1
ATOM 1305 C C . SER A 1 191 ? -7.57825 -19.67629 -30.12749 1.000 19.99118 182 SER A C 1
ATOM 1306 O O . SER A 1 191 ? -7.84387 -20.76838 -29.61513 1.000 14.82687 182 SER A O 1
ATOM 1309 N N . ASP A 1 192 ? -6.75844 -18.79423 -29.56407 1.000 13.08258 183 ASP A N 1
ATOM 1310 C CA . ASP A 1 192 ? -6.35933 -18.91247 -28.16622 1.000 16.10926 183 ASP A CA 1
ATOM 1311 C C . ASP A 1 192 ? -6.64218 -17.57543 -27.50207 1.000 11.78451 183 ASP A C 1
ATOM 1312 O O . ASP A 1 192 ? -7.44312 -16.80715 -28.02545 1.000 19.83245 183 ASP A O 1
ATOM 1317 N N . ASN A 1 193 ? -6.00721 -17.27000 -26.37848 1.000 9.90249 184 ASN A N 1
ATOM 1318 C CA . ASN A 1 193 ? -6.22826 -15.97610 -25.72706 1.000 17.01643 184 ASN A CA 1
ATOM 1319 C C . ASN A 1 193 ? -5.65132 -14.85718 -26.57628 1.000 16.51596 184 ASN A C 1
ATOM 1320 O O . ASN A 1 193 ? -4.43142 -14.74079 -26.74411 1.000 19.63380 184 ASN A O 1
ATOM 1325 N N . SER A 1 194 ? -6.52618 -14.00996 -27.07389 1.000 30.57380 185 SER A N 1
ATOM 1326 C CA . SER A 1 194 ? -6.16491 -13.00887 -28.05554 1.000 26.11333 185 SER A CA 1
ATOM 1327 C C . SER A 1 194 ? -7.01444 -11.83926 -27.68566 1.000 35.58936 185 SER A C 1
ATOM 1328 O O . SER A 1 194 ? -6.56470 -10.90616 -27.00238 1.000 28.70414 185 SER A O 1
ATOM 1331 N N . ASP A 1 195 ? -8.27366 -11.95379 -28.13141 1.000 34.68412 186 ASP A N 1
ATOM 1332 C CA . ASP A 1 195 ? -9.35646 -11.13947 -27.64149 1.000 22.65620 186 ASP A CA 1
ATOM 1333 C C . ASP A 1 195 ? -9.02293 -10.70665 -26.22673 1.000 30.41430 186 ASP A C 1
ATOM 1334 O O . ASP A 1 195 ? -9.27711 -11.43190 -25.26487 1.000 35.91295 186 ASP A O 1
ATOM 1339 N N . PHE A 1 196 ? -8.37171 -9.53975 -26.14600 1.000 23.82380 187 PHE A N 1
ATOM 1340 C CA . PHE A 1 196 ? -7.91487 -8.86399 -24.94399 1.000 18.53729 187 PHE A CA 1
ATOM 1341 C C . PHE A 1 196 ? -7.18891 -7.62859 -25.48248 1.000 21.82829 187 PHE A C 1
ATOM 1342 O O . PHE A 1 196 ? -6.15688 -7.71685 -26.15702 1.000 17.07969 187 PHE A O 1
ATOM 1350 N N . THR A 1 197 ? -7.80681 -6.47922 -25.23479 1.000 15.49805 188 THR A N 1
ATOM 1351 C CA . THR A 1 197 ? -7.40745 -5.16551 -25.70227 1.000 11.01095 188 THR A CA 1
ATOM 1352 C C . THR A 1 197 ? -7.54918 -4.23157 -24.50729 1.000 15.08992 188 THR A C 1
ATOM 1353 O O . THR A 1 197 ? -8.60813 -4.19229 -23.87221 1.000 15.01595 188 THR A O 1
ATOM 1357 N N . VAL A 1 198 ? -6.49441 -3.49356 -24.18089 1.000 10.05554 189 VAL A N 1
ATOM 1358 C CA . VAL A 1 198 ? -6.54909 -2.64702 -22.99713 1.000 11.06258 189 VAL A CA 1
ATOM 1359 C C . VAL A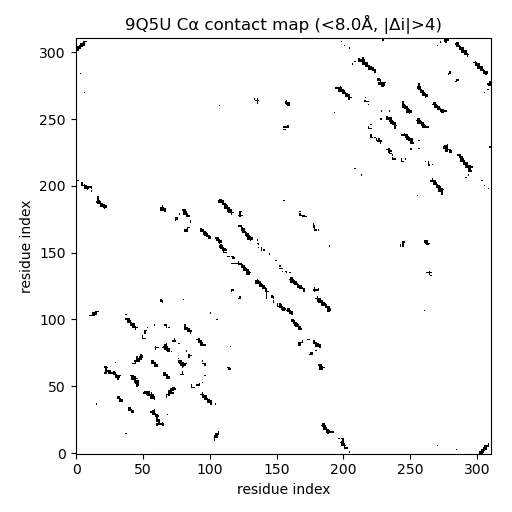 1 198 ? -7.35867 -1.39544 -23.32497 1.000 10.37842 189 VAL A C 1
ATOM 1360 O O . VAL A 1 198 ? -7.00801 -0.63147 -24.23061 1.000 8.48145 189 VAL A O 1
ATOM 1364 N N . LYS A 1 199 ? -8.44949 -1.18457 -22.58070 1.000 12.23911 190 LYS A N 1
ATOM 1365 C CA . LYS A 1 199 ? -9.39933 -0.09695 -22.80484 1.000 13.18080 190 LYS A CA 1
ATOM 1366 C C . LYS A 1 199 ? -9.05707 1.16284 -22.00903 1.000 12.53901 190 LYS A C 1
ATOM 1367 O O . LYS A 1 199 ? -9.04167 2.25806 -22.56988 1.000 15.82673 190 LYS A O 1
ATOM 1373 N N . SER A 1 200 ? -8.80340 1.03017 -20.70647 1.000 12.50783 191 SER A N 1
ATOM 1374 C CA . SER A 1 200 ? -8.42998 2.16111 -19.86092 1.000 13.02738 191 SER A CA 1
ATOM 1375 C C . SER A 1 200 ? -7.50546 1.67827 -18.75531 1.000 12.16228 191 SER A C 1
ATOM 1376 O O . SER A 1 200 ? -7.42027 0.47741 -18.47241 1.000 13.69142 191 SER A O 1
ATOM 1379 N N . ILE A 1 201 ? -6.81145 2.62311 -18.12397 1.000 9.80611 192 ILE A N 1
ATOM 1380 C CA . ILE A 1 201 ? -6.04994 2.32939 -16.90538 1.000 16.83288 192 ILE A CA 1
ATOM 1381 C C . ILE A 1 201 ? -6.22785 3.49400 -15.93650 1.000 15.92810 192 ILE A C 1
ATOM 1382 O O . ILE A 1 201 ? -5.94906 4.64763 -16.29310 1.000 12.97607 192 ILE A O 1
ATOM 1387 N N . GLU A 1 202 ? -6.68499 3.19680 -14.71672 1.000 9.14314 193 GLU A N 1
ATOM 1388 C CA . GLU A 1 202 ? -6.85271 4.20513 -13.67770 1.000 12.44146 193 GLU A CA 1
ATOM 1389 C C . GLU A 1 202 ? -5.86183 3.92674 -12.55095 1.000 14.80059 193 GLU A C 1
ATOM 1390 O O . GLU A 1 202 ? -5.86915 2.83935 -11.95405 1.000 11.01192 193 GLU A O 1
ATOM 1396 N N . PHE A 1 203 ? -5.00285 4.90578 -12.27693 1.000 10.12501 194 PHE A N 1
ATOM 1397 C CA . PHE A 1 203 ? -3.98699 4.79246 -11.24257 1.000 8.95578 194 PHE A CA 1
ATOM 1398 C C . PHE A 1 203 ? -4.57084 5.33622 -9.94890 1.000 13.65830 194 PHE A C 1
ATOM 1399 O O . PHE A 1 203 ? -4.85103 6.53294 -9.84612 1.000 13.22845 194 PHE A O 1
ATOM 1407 N N . LEU A 1 204 ? -4.75201 4.45527 -8.96594 1.000 11.32404 195 LEU A N 1
ATOM 1408 C CA . LEU A 1 204 ? -5.56377 4.72896 -7.79333 1.000 10.58177 195 LEU A CA 1
ATOM 1409 C C . LEU A 1 204 ? -4.83817 5.63670 -6.79465 1.000 10.23779 195 LEU A C 1
ATOM 1410 O O . LEU A 1 204 ? -3.62160 5.81708 -6.84147 1.000 8.68461 195 LEU A O 1
ATOM 1415 N N . GLY A 1 205 ? -5.61192 6.19265 -5.86563 1.000 7.65571 196 GLY A N 1
ATOM 1416 C CA . GLY A 1 205 ? -5.08313 7.01083 -4.78698 1.000 8.21226 196 GLY A CA 1
ATOM 1417 C C . GLY A 1 205 ? -5.80091 8.34055 -4.67852 1.000 9.94977 196 GLY A C 1
ATOM 1418 O O . GLY A 1 205 ? -6.27734 8.89969 -5.66725 1.000 10.09212 196 GLY A O 1
ATOM 1419 N N . THR A 1 206 ? -5.88579 8.86016 -3.45620 1.000 16.53991 197 THR A N 1
ATOM 1420 C CA . THR A 1 206 ? -6.49383 10.17919 -3.28895 1.000 23.13235 197 THR A CA 1
ATOM 1421 C C . THR A 1 206 ? -5.55214 11.25588 -3.80780 1.000 15.46571 197 THR A C 1
ATOM 1422 O O . THR A 1 206 ? -4.33085 11.17920 -3.63815 1.000 16.97082 197 THR A O 1
ATOM 1426 N N . THR A 1 207 ? -6.12378 12.25114 -4.46359 1.000 18.98047 198 THR A N 1
ATOM 1427 C CA . THR A 1 207 ? -5.33626 13.39750 -4.89571 1.000 24.81674 198 THR A CA 1
ATOM 1428 C C . THR A 1 207 ? -4.97981 14.24147 -3.68068 1.000 18.25611 198 THR A C 1
ATOM 1429 O O . THR A 1 207 ? -5.85990 14.72013 -2.96760 1.000 14.42423 198 THR A O 1
ATOM 1433 N N . THR A 1 208 ? -3.69207 14.40709 -3.44996 1.000 25.97848 199 THR A N 1
ATOM 1434 C CA . THR A 1 208 ? -3.10721 15.10187 -2.32173 1.000 21.20247 199 THR A CA 1
ATOM 1435 C C . THR A 1 208 ? -2.53535 16.44693 -2.75324 1.000 24.03166 199 THR A C 1
ATOM 1436 O O . THR A 1 208 ? -2.48025 16.76429 -3.94672 1.000 23.90798 199 THR A O 1
ATOM 1440 N N . PRO A 1 209 ? -2.06655 17.26035 -1.79906 1.000 16.17232 200 PRO A N 1
ATOM 1441 C CA . PRO A 1 209 ? -1.24847 18.42027 -2.17972 1.000 24.97313 200 PRO A CA 1
ATOM 1442 C C . PRO A 1 209 ? 0.09847 18.03676 -2.77640 1.000 30.22173 200 PRO A C 1
ATOM 1443 O O . PRO A 1 209 ? 0.25584 16.98796 -3.41732 1.000 40.53370 200 PRO A O 1
ATOM 1447 N N . GLN A 1 210 ? 1.07514 18.90987 -2.57650 1.000 27.61009 201 GLN A N 1
ATOM 1448 C CA . GLN A 1 210 ? 2.44697 18.68769 -3.00487 1.000 25.97905 201 GLN A CA 1
ATOM 1449 C C . GLN A 1 210 ? 3.26967 18.27767 -1.78702 1.000 27.01552 201 GLN A C 1
ATOM 1450 O O . GLN A 1 210 ? 3.17016 18.89779 -0.71951 1.000 19.15952 201 GLN A O 1
ATOM 1456 N N . ALA A 1 211 ? 4.05147 17.21515 -1.93715 1.000 22.73828 202 ALA A N 1
ATOM 1457 C CA . ALA A 1 211 ? 4.74294 16.63641 -0.79754 1.000 12.82952 202 ALA A CA 1
ATOM 1458 C C . ALA A 1 211 ? 5.91579 17.51529 -0.39505 1.000 14.41685 202 ALA A C 1
ATOM 1459 O O . ALA A 1 211 ? 6.75761 17.86716 -1.22480 1.000 16.82297 202 ALA A O 1
ATOM 1461 N N . ILE A 1 212 ? 5.98445 17.86168 0.88958 1.000 15.66262 203 ILE A N 1
ATOM 1462 C CA . ILE A 1 212 ? 7.08241 18.68087 1.38737 1.000 14.57459 203 ILE A CA 1
ATOM 1463 C C . ILE A 1 212 ? 8.22064 17.86391 1.98178 1.000 20.68239 203 ILE A C 1
ATOM 1464 O O . ILE A 1 212 ? 9.30665 18.41923 2.21701 1.000 30.16773 203 ILE A O 1
ATOM 1469 N N . ALA A 1 213 ? 8.02528 16.57206 2.21680 1.000 15.73498 204 ALA A N 1
ATOM 1470 C CA . ALA A 1 213 ? 9.10790 15.74231 2.71013 1.000 14.17414 204 ALA A CA 1
ATOM 1471 C C . ALA A 1 213 ? 8.75360 14.29992 2.40046 1.000 15.46101 204 ALA A C 1
ATOM 1472 O O . ALA A 1 213 ? 7.59132 13.97469 2.13611 1.000 15.78282 204 ALA A O 1
ATOM 1474 N N . TYR A 1 214 ? 9.77307 13.44144 2.44035 1.000 13.01911 205 TYR A N 1
ATOM 1475 C CA . TYR A 1 214 ? 9.64068 12.04340 2.05597 1.000 15.15165 205 TYR A CA 1
ATOM 1476 C C . TYR A 1 214 ? 10.64616 11.21352 2.84436 1.000 19.70470 205 TYR A C 1
ATOM 1477 O O . TYR A 1 214 ? 11.79992 11.62407 3.01877 1.000 21.28621 205 TYR A O 1
ATOM 1486 N N . GLY A 1 215 ? 10.21072 10.05520 3.31120 1.000 12.27193 206 GLY A N 1
ATOM 1487 C CA . GLY A 1 215 ? 11.11263 9.09739 3.93702 1.000 13.13805 206 GLY A CA 1
ATOM 1488 C C . GLY A 1 215 ? 10.82659 7.68028 3.48654 1.000 15.12925 206 GLY A C 1
ATOM 1489 O O . GLY A 1 215 ? 9.67239 7.30352 3.28039 1.000 15.73597 206 GLY A O 1
ATOM 1490 N N . SER A 1 216 ? 11.89153 6.89229 3.33706 1.000 14.05823 207 SER A N 1
ATOM 1491 C CA . SER A 1 216 ? 11.73729 5.52071 2.88118 1.000 15.89617 207 SER A CA 1
ATOM 1492 C C . SER A 1 216 ? 12.69365 4.58899 3.59135 1.000 18.36746 207 SER A C 1
ATOM 1493 O O . SER A 1 216 ? 13.86502 4.91995 3.78111 1.000 17.12478 207 SER A O 1
ATOM 1496 N N . GLY A 1 217 ? 12.18787 3.40256 3.92952 1.000 20.78619 208 GLY A N 1
ATOM 1497 C CA . GLY A 1 217 ? 12.99604 2.30074 4.40627 1.000 18.95382 208 GLY A CA 1
ATOM 1498 C C . GLY A 1 217 ? 12.31874 0.98297 4.08638 1.000 19.43872 208 GLY A C 1
ATOM 1499 O O . GLY A 1 217 ? 11.22295 0.93504 3.52045 1.000 16.31095 208 GLY A O 1
ATOM 1500 N N . THR A 1 218 ? 12.97757 -0.10049 4.47219 1.000 18.38008 209 THR A N 1
ATOM 1501 C CA . THR A 1 218 ? 12.51861 -1.43758 4.12189 1.000 22.07769 209 THR A CA 1
ATOM 1502 C C . THR A 1 218 ? 12.54754 -2.32712 5.35350 1.000 19.06163 209 THR A C 1
ATOM 1503 O O . THR A 1 218 ? 13.61430 -2.55517 5.93208 1.000 18.40473 209 THR A O 1
ATOM 1507 N N . VAL A 1 219 ? 11.37898 -2.81178 5.76191 1.000 17.23292 210 VAL A N 1
ATOM 1508 C CA . VAL A 1 219 ? 11.31154 -3.88247 6.75280 1.000 28.86024 210 VAL A CA 1
ATOM 1509 C C . VAL A 1 219 ? 12.02484 -5.11355 6.20623 1.000 29.89948 210 VAL A C 1
ATOM 1510 O O . VAL A 1 219 ? 11.47671 -5.83501 5.36055 1.000 24.92950 210 VAL A O 1
ATOM 1514 N N . ALA A 1 220 ? 13.25280 -5.35124 6.66556 1.000 32.62496 211 ALA A N 1
ATOM 1515 C CA . ALA A 1 220 ? 13.98973 -6.57434 6.33890 1.000 34.38289 211 ALA A CA 1
ATOM 1516 C C . ALA A 1 220 ? 14.27216 -7.31270 7.63809 1.000 29.98536 211 ALA A C 1
ATOM 1517 O O . ALA A 1 220 ? 15.13874 -6.88500 8.42339 1.000 27.32968 211 ALA A O 1
ATOM 1519 N N . PRO A 1 221 ? 13.54272 -8.39446 7.92942 1.000 26.06948 212 PRO A N 1
ATOM 1520 C CA . PRO A 1 221 ? 13.70182 -9.07008 9.22429 1.000 32.58191 212 PRO A CA 1
ATOM 1521 C C . PRO A 1 221 ? 14.25590 -10.49585 9.14858 1.000 36.76599 212 PRO A C 1
ATOM 1522 O O . PRO A 1 221 ? 14.33057 -11.11472 8.07806 1.000 23.55002 212 PRO A O 1
ATOM 1526 N N . GLN A 1 222 ? 14.63318 -11.02797 10.31069 1.000 37.93763 213 GLN A N 1
ATOM 1527 C CA . GLN A 1 222 ? 15.15578 -12.38535 10.41669 1.000 35.69010 213 GLN A CA 1
ATOM 1528 C C . GLN A 1 222 ? 14.02110 -13.39726 10.31026 1.000 41.77163 213 GLN A C 1
ATOM 1529 O O . GLN A 1 222 ? 13.12037 -13.41531 11.16146 1.000 31.49987 213 GLN A O 1
ATOM 1535 N N . TRP A 1 223 ? 14.08845 -14.25909 9.28304 1.000 43.01089 214 TRP A N 1
ATOM 1536 C CA . TRP A 1 223 ? 13.11394 -15.32554 9.06829 1.000 34.32927 214 TRP A CA 1
ATOM 1537 C C . TRP A 1 223 ? 13.47011 -16.62643 9.78754 1.000 45.54935 214 TRP A C 1
ATOM 1538 O O . TRP A 1 223 ? 12.56546 -17.37832 10.17588 1.000 46.91130 214 TRP A O 1
ATOM 1549 N N . GLY A 1 224 ? 14.75331 -16.92311 9.95391 1.000 47.03153 215 GLY A N 1
ATOM 1550 C CA . GLY A 1 224 ? 15.18115 -18.15382 10.60291 1.000 49.69662 215 GLY A CA 1
ATOM 1551 C C . GLY A 1 224 ? 15.71571 -19.17676 9.60378 1.000 36.08308 215 GLY A C 1
ATOM 1552 O O . GLY A 1 224 ? 16.59331 -18.87125 8.79936 1.000 43.26101 215 GLY A O 1
ATOM 1553 N N . ALA A 1 225 ? 15.20218 -20.39964 9.68366 1.000 35.40653 216 ALA A N 1
ATOM 1554 C CA . ALA A 1 225 ? 15.56599 -21.46010 8.75414 1.000 36.28884 216 ALA A CA 1
ATOM 1555 C C . ALA A 1 225 ? 14.35553 -22.09044 8.08316 1.000 33.59602 216 ALA A C 1
ATOM 1556 O O . ALA A 1 225 ? 14.51578 -23.05817 7.33171 1.000 40.01618 216 ALA A O 1
ATOM 1558 N N . ASP A 1 226 ? 13.15651 -21.57854 8.34145 1.000 35.42973 217 ASP A N 1
ATOM 1559 C CA . ASP A 1 226 ? 11.92924 -22.03673 7.71273 1.000 35.39075 217 ASP A CA 1
ATOM 1560 C C . ASP A 1 226 ? 11.49805 -21.12710 6.55162 1.000 36.75482 217 ASP A C 1
ATOM 1561 O O . ASP A 1 226 ? 10.41663 -21.31692 5.98590 1.000 40.86486 217 ASP A O 1
ATOM 1566 N N . GLY A 1 227 ? 12.32433 -20.14768 6.17832 1.000 37.42302 218 GLY A N 1
ATOM 1567 C CA . GLY A 1 227 ? 12.06404 -19.34705 5.00064 1.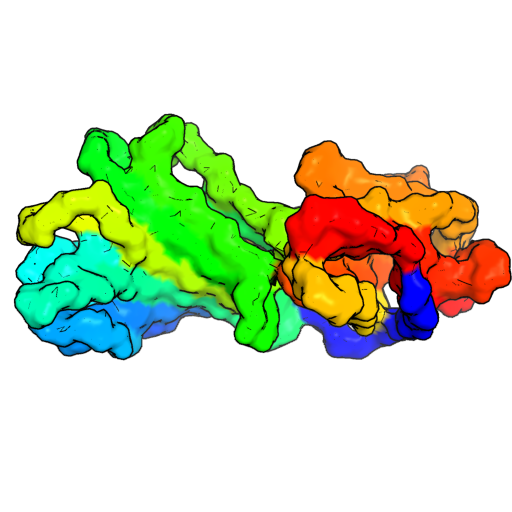000 31.79202 218 GLY A CA 1
ATOM 1568 C C . GLY A 1 227 ? 11.02540 -18.25639 5.20160 1.000 36.01239 218 GLY A C 1
ATOM 1569 O O . GLY A 1 227 ? 10.39183 -18.11300 6.25393 1.000 32.83573 218 GLY A O 1
ATOM 1570 N N . LYS A 1 228 ? 10.84419 -17.48389 4.12887 1.000 33.96654 219 LYS A N 1
ATOM 1571 C CA . LYS A 1 228 ? 10.02481 -16.27979 4.10654 1.000 29.33656 219 LYS A CA 1
ATOM 1572 C C . LYS A 1 228 ? 8.56544 -16.61267 3.82440 1.000 26.43001 219 LYS A C 1
ATOM 1573 O O . LYS A 1 228 ? 8.25231 -17.56541 3.11025 1.000 40.17126 219 LYS A O 1
ATOM 1579 N N . GLY A 1 229 ? 7.67121 -15.82415 4.41231 1.000 31.20747 220 GLY A N 1
ATOM 1580 C CA . GLY A 1 229 ? 6.24424 -15.97316 4.19483 1.000 36.65991 220 GLY A CA 1
ATOM 1581 C C . GLY A 1 229 ? 5.60205 -14.68205 3.72363 1.000 39.05427 220 GLY A C 1
ATOM 1582 O O . GLY A 1 229 ? 5.33053 -14.52086 2.53176 1.000 34.53336 220 GLY A O 1
ATOM 1583 N N . HIS A 1 230 ? 5.34799 -13.75633 4.64534 1.000 35.30112 221 HIS A N 1
ATOM 1584 C CA . HIS A 1 230 ? 4.88553 -12.42724 4.27021 1.000 34.85170 221 HIS A CA 1
ATOM 1585 C C . HIS A 1 230 ? 5.04205 -11.48588 5.45879 1.000 33.31206 221 HIS A C 1
ATOM 1586 O O . HIS A 1 230 ? 5.26292 -11.91110 6.59576 1.000 25.72739 221 HIS A O 1
ATOM 1593 N N . ILE A 1 231 ? 4.94458 -10.18725 5.15995 1.000 30.94114 222 ILE A N 1
ATOM 1594 C CA . ILE A 1 231 ? 5.01792 -9.10145 6.12643 1.000 23.36122 222 ILE A CA 1
ATOM 1595 C C . ILE A 1 231 ? 3.68322 -8.38459 6.09441 1.000 23.78889 222 ILE A C 1
ATOM 1596 O O . ILE A 1 231 ? 3.01522 -8.33794 5.05559 1.000 28.01703 222 ILE A O 1
ATOM 1601 N N . ASP A 1 232 ? 3.28903 -7.82531 7.23132 1.000 25.54581 223 ASP A N 1
ATOM 1602 C CA . ASP A 1 232 ? 1.96857 -7.22389 7.34227 1.000 31.86410 223 ASP A CA 1
ATOM 1603 C C . ASP A 1 232 ? 2.03805 -5.86004 8.00616 1.000 32.79233 223 ASP A C 1
ATOM 1604 O O . ASP A 1 232 ? 2.78845 -5.66387 8.96975 1.000 26.41562 223 ASP A O 1
ATOM 1609 N N . LEU A 1 233 ? 1.24481 -4.92352 7.47681 1.000 26.98888 224 LEU A N 1
ATOM 1610 C CA . LEU A 1 233 ? 1.13417 -3.57939 8.03369 1.000 21.28201 224 LEU A CA 1
ATOM 1611 C C . LEU A 1 233 ? 0.03378 -3.59308 9.08742 1.000 18.73153 224 LEU A C 1
ATOM 1612 O O . LEU A 1 233 ? -1.15938 -3.63141 8.76471 1.000 12.94397 224 LEU A O 1
ATOM 1617 N N . LEU A 1 234 ? 0.43914 -3.52286 10.35044 1.000 24.39316 225 LEU A N 1
ATOM 1618 C CA . LEU A 1 234 ? -0.53184 -3.57720 11.43239 1.000 20.92148 225 LEU A CA 1
ATOM 1619 C C . LEU A 1 234 ? -1.34038 -2.29611 11.49944 1.000 15.51029 225 LEU A C 1
ATOM 1620 O O . LEU A 1 234 ? -2.55927 -2.34028 11.69252 1.000 11.08310 225 LEU A O 1
ATOM 1625 N N . GLY A 1 235 ? -0.68379 -1.15402 11.27323 1.000 20.28734 226 GLY A N 1
ATOM 1626 C CA . GLY A 1 235 ? -1.26738 0.16883 11.40869 1.000 13.43771 226 GLY A CA 1
ATOM 1627 C C . GLY A 1 235 ? -0.30827 1.05024 12.18253 1.000 18.67273 226 GLY A C 1
ATOM 1628 O O . GLY A 1 235 ? 0.91215 0.92885 12.01957 1.000 20.89862 226 GLY A O 1
ATOM 1629 N N . SER A 1 236 ? -0.83093 1.91574 13.04957 1.000 19.37770 227 SER A N 1
ATOM 1630 C CA . SER A 1 236 ? 0.01969 2.68969 13.94429 1.000 19.57018 227 SER A CA 1
ATOM 1631 C C . SER A 1 236 ? -0.70137 2.99419 15.25193 1.000 25.13680 227 SER A C 1
ATOM 1632 O O . SER A 1 236 ? -1.82890 3.50687 15.25421 1.000 23.64700 227 SER A O 1
ATOM 1635 N N . ASN A 1 237 ? -0.01773 2.69886 16.36118 1.000 32.40712 228 ASN A N 1
ATOM 1636 C CA . ASN A 1 237 ? -0.52216 3.01295 17.69387 1.000 31.59980 228 ASN A CA 1
ATOM 1637 C C . ASN A 1 237 ? -0.63590 4.51043 17.95242 1.000 27.65155 228 ASN A C 1
ATOM 1638 O O . ASN A 1 237 ? -1.44259 4.91177 18.79973 1.000 31.33924 228 ASN A O 1
ATOM 1643 N N . GLU A 1 238 ? 0.13496 5.33420 17.23535 1.000 24.20476 229 GLU A N 1
ATOM 1644 C CA . GLU A 1 238 ? 0.40609 6.70975 17.64914 1.000 25.22030 229 GLU A CA 1
ATOM 1645 C C . GLU A 1 238 ? -0.86776 7.53874 17.79177 1.000 22.37517 229 GLU A C 1
ATOM 1646 O O . GLU A 1 238 ? -1.65850 7.67577 16.85568 1.000 16.51696 229 GLU A O 1
ATOM 1652 N N . VAL A 1 239 ? -1.06908 8.07820 18.98257 1.000 19.60676 230 VAL A N 1
ATOM 1653 C CA . VAL A 1 239 ? -2.09927 9.07377 19.21970 1.000 30.24503 230 VAL A CA 1
ATOM 1654 C C . VAL A 1 239 ? -1.42909 10.24458 19.92963 1.000 27.81515 230 VAL A C 1
ATOM 1655 O O . VAL A 1 239 ? -0.35043 10.11513 20.51832 1.000 28.70196 230 VAL A O 1
ATOM 1659 N N . GLY A 1 240 ? -2.04903 11.40795 19.82501 1.000 21.43849 231 GLY A N 1
ATOM 1660 C CA . GLY A 1 240 ? -1.37183 12.60279 20.27097 1.000 17.11199 231 GLY A CA 1
ATOM 1661 C C . GLY A 1 240 ? -0.43219 13.21899 19.26088 1.000 18.43258 231 GLY A C 1
ATOM 1662 O O . GLY A 1 240 ? 0.19862 14.23261 19.57412 1.000 22.62714 231 GLY A O 1
ATOM 1663 N N . LEU A 1 241 ? -0.30551 12.64548 18.06381 1.000 16.63764 232 LEU A N 1
ATOM 1664 C CA . LEU A 1 241 ? 0.44929 13.30792 17.00770 1.000 14.44672 232 LEU A CA 1
ATOM 1665 C C . LEU A 1 241 ? -0.20518 14.62796 16.61927 1.000 17.36206 232 LEU A C 1
ATOM 1666 O O . LEU A 1 241 ? -1.43081 14.72101 16.49389 1.000 23.38897 232 LEU A O 1
ATOM 1671 N N . MET A 1 242 ? 0.61063 15.65256 16.39023 1.000 16.40546 233 MET A N 1
ATOM 1672 C CA . MET A 1 242 ? 0.04904 16.97271 16.12753 1.000 15.09376 233 MET A CA 1
ATOM 1673 C C . MET A 1 242 ? 0.78396 17.69149 15.01101 1.000 10.91441 233 MET A C 1
ATOM 1674 O O . MET A 1 242 ? 2.01085 17.63470 14.92319 1.000 12.73595 233 MET A O 1
ATOM 1679 N N . THR A 1 243 ? 0.02039 18.37452 14.16218 1.000 14.68380 234 THR A N 1
ATOM 1680 C CA . THR A 1 243 ? 0.61242 19.32376 13.22835 1.000 16.12542 234 THR A CA 1
ATOM 1681 C C . THR A 1 243 ? 1.30237 20.46018 13.98563 1.000 11.13428 234 THR A C 1
ATOM 1682 O O . THR A 1 243 ? 0.97176 20.77944 15.12871 1.000 10.16182 234 THR A O 1
ATOM 1686 N N . ALA A 1 244 ? 2.26723 21.08547 13.31939 1.000 10.74370 235 ALA A N 1
ATOM 1687 C CA . ALA A 1 244 ? 2.98660 22.19353 13.93760 1.000 16.31890 235 ALA A CA 1
ATOM 1688 C C . ALA A 1 244 ? 2.09324 23.40766 14.18780 1.000 16.87588 235 ALA A C 1
ATOM 1689 O O . ALA A 1 244 ? 2.43782 24.24799 15.02580 1.000 13.52351 235 ALA A O 1
ATOM 1691 N N . THR A 1 245 ? 0.95779 23.51599 13.49019 1.000 13.56866 236 THR A N 1
ATOM 1692 C CA . THR A 1 245 ? -0.05387 24.49411 13.85648 1.000 9.98174 236 THR A CA 1
ATOM 1693 C C . THR A 1 245 ? -0.89048 24.03685 15.04168 1.000 9.53966 236 THR A C 1
ATOM 1694 O O . THR A 1 245 ? -1.79055 24.75593 15.47072 1.000 8.58978 236 THR A O 1
ATOM 1698 N N . GLY A 1 246 ? -0.61842 22.86046 15.58587 1.000 18.65943 237 GLY A N 1
ATOM 1699 C CA . GLY A 1 246 ? -1.24091 22.44802 16.82817 1.000 16.40489 237 GLY A CA 1
ATOM 1700 C C . GLY A 1 246 ? -2.49316 21.60978 16.70534 1.000 13.96251 237 GLY A C 1
ATOM 1701 O O . GLY A 1 246 ? -3.17425 21.40323 17.71658 1.000 16.73823 237 GLY A O 1
ATOM 1702 N N . LYS A 1 247 ? -2.81719 21.11182 15.51707 1.000 10.85774 238 LYS A N 1
ATOM 1703 C CA . LYS A 1 247 ? -4.00435 20.28849 15.33651 1.000 17.25772 238 LYS A CA 1
ATOM 1704 C C . LYS A 1 247 ? -3.67326 18.80848 15.52136 1.000 19.17137 238 LYS A C 1
ATOM 1705 O O . LYS A 1 247 ? -2.62457 18.33340 15.06809 1.000 16.31607 238 LYS A O 1
ATOM 1711 N N . GLU A 1 248 ? -4.58268 18.08827 16.18963 1.000 17.29516 239 GLU A N 1
ATOM 1712 C CA . GLU A 1 248 ? -4.42812 16.65638 16.44518 1.000 26.10645 239 GLU A CA 1
ATOM 1713 C C . GLU A 1 248 ? -4.49619 15.85048 15.14875 1.000 23.21787 239 GLU A C 1
ATOM 1714 O O . GLU A 1 248 ? -5.13069 16.25689 14.17091 1.000 15.30841 239 GLU A O 1
ATOM 1720 N N . ILE A 1 249 ? -3.84784 14.68404 15.15671 1.000 17.60822 240 ILE A N 1
ATOM 1721 C CA . ILE A 1 249 ? -3.69674 13.85100 13.96679 1.000 19.51560 240 ILE A CA 1
ATOM 1722 C C . ILE A 1 249 ? -4.29961 12.47545 14.23262 1.000 18.73082 240 ILE A C 1
ATOM 1723 O O . ILE A 1 249 ? -4.19651 11.94077 15.34385 1.000 15.03712 240 ILE A O 1
ATOM 1728 N N . SER A 1 250 ? -4.92350 11.89596 13.20656 1.000 24.27220 241 SER A N 1
ATOM 1729 C CA . SER A 1 250 ? -5.64813 10.62937 13.34525 1.000 27.35089 241 SER A CA 1
ATOM 1730 C C . SER A 1 250 ? -5.30833 9.67829 12.19901 1.000 23.53152 241 SER A C 1
ATOM 1731 O O . SER A 1 250 ? -5.80157 9.83964 11.07965 1.000 28.42291 241 SER A O 1
ATOM 1734 N N . ILE A 1 251 ? -4.49471 8.66948 12.50323 1.000 24.94581 242 ILE A N 1
ATOM 1735 C CA . ILE A 1 251 ? -4.08472 7.64878 11.54325 1.000 22.70081 242 ILE A CA 1
ATOM 1736 C C . ILE A 1 251 ? -5.23073 6.67496 11.30269 1.000 25.68099 242 ILE A C 1
ATOM 1737 O O . ILE A 1 251 ? -6.02821 6.39506 12.20045 1.000 38.16354 242 ILE A O 1
ATOM 1742 N N . SER A 1 252 ? -5.31229 6.13561 10.08890 1.000 26.05341 243 SER A N 1
ATOM 1743 C CA . SER A 1 252 ? -6.45631 5.31939 9.69923 1.000 27.67608 243 SER A CA 1
ATOM 1744 C C . SER A 1 252 ? -6.23487 4.71329 8.31763 1.000 29.57022 243 SER A C 1
ATOM 1745 O O . SER A 1 252 ? -5.49304 5.25157 7.49025 1.000 31.09619 243 SER A O 1
ATOM 1748 N N . SER A 1 253 ? -6.90309 3.59594 8.08053 1.000 26.88215 244 SER A N 1
ATOM 1749 C CA . SER A 1 253 ? -6.95219 2.95306 6.78346 1.000 18.33240 244 SER A CA 1
ATOM 1750 C C . SER A 1 253 ? -8.37360 3.00694 6.25621 1.000 25.43061 244 SER A C 1
ATOM 1751 O O . SER A 1 253 ? -9.31506 3.36802 6.96662 1.000 20.61003 244 SER A O 1
ATOM 1754 N N . LYS A 1 254 ? -8.52416 2.64870 4.98938 1.000 22.99640 245 LYS A N 1
ATOM 1755 C CA . LYS A 1 254 ? -9.85302 2.36942 4.48971 1.000 19.90917 245 LYS A CA 1
ATOM 1756 C C . LYS A 1 254 ? -10.08835 0.87390 4.62203 1.000 26.31938 245 LYS A C 1
ATOM 1757 O O . LYS A 1 254 ? -9.14316 0.08670 4.70212 1.000 27.51659 245 LYS A O 1
ATOM 1763 N N . ALA A 1 255 ? -11.35863 0.48780 4.70500 1.000 24.08539 246 ALA A N 1
ATOM 1764 C CA . ALA A 1 255 ? -11.67854 -0.92201 4.87838 1.000 25.53309 246 ALA A CA 1
ATOM 1765 C C . ALA A 1 255 ? -11.11390 -1.74088 3.71912 1.000 32.57292 246 ALA A C 1
ATOM 1766 O O . ALA A 1 255 ? -11.36542 -1.44268 2.54789 1.000 33.00339 246 ALA A O 1
ATOM 1768 N N . GLY A 1 256 ? -10.31701 -2.75653 4.05194 1.000 40.31499 247 GLY A N 1
ATOM 1769 C CA . GLY A 1 256 ? -9.74993 -3.65309 3.06726 1.000 30.33668 247 GLY A CA 1
ATOM 1770 C C . GLY A 1 256 ? -8.40010 -3.24822 2.51659 1.000 33.73200 247 GLY A C 1
ATOM 1771 O O . GLY A 1 256 ? -7.83446 -3.99442 1.71079 1.000 29.83296 247 GLY A O 1
ATOM 1772 N N . LEU A 1 257 ? -7.85382 -2.10196 2.92201 1.000 27.11452 248 LEU A N 1
ATOM 1773 C CA . LEU A 1 257 ? -6.65648 -1.54198 2.29517 1.000 23.19807 248 LEU A CA 1
ATOM 1774 C C . LEU A 1 257 ? -5.57587 -1.28207 3.34520 1.000 26.05788 248 LEU A C 1
ATOM 1775 O O . LEU A 1 257 ? -5.22289 -0.13052 3.64216 1.000 24.50976 248 LEU A O 1
ATOM 1780 N N . PRO A 1 258 ? -4.98127 -2.34902 3.88930 1.000 28.49165 249 PRO A N 1
ATOM 1781 C CA . PRO A 1 258 ? -4.01413 -2.18284 4.98626 1.000 31.64479 249 PRO A CA 1
ATOM 1782 C C . PRO A 1 258 ? -2.69905 -1.52783 4.58849 1.000 18.62544 249 PRO A C 1
ATOM 1783 O O . PRO A 1 258 ? -1.85368 -1.31671 5.46379 1.000 19.08336 249 PRO A O 1
ATOM 1787 N N . ASN A 1 259 ? -2.46316 -1.22576 3.31812 1.000 17.12209 250 ASN A N 1
ATOM 1788 C CA . ASN A 1 259 ? -1.13689 -0.78532 2.90187 1.000 20.29272 250 ASN A CA 1
ATOM 1789 C C . ASN A 1 259 ? -1.02786 0.72892 2.75608 1.000 19.43439 250 ASN A C 1
ATOM 1790 O O . ASN A 1 259 ? 0.03388 1.22008 2.36600 1.000 15.80561 250 ASN A O 1
ATOM 1795 N N . THR A 1 260 ? -2.08478 1.47811 3.08435 1.000 15.77464 251 THR A N 1
ATOM 1796 C CA . THR A 1 260 ? -2.08385 2.93467 2.99948 1.000 15.59351 251 THR A CA 1
ATOM 1797 C C . THR A 1 260 ? -2.66779 3.50448 4.28428 1.000 17.97113 251 THR A C 1
ATOM 1798 O O . THR A 1 260 ? -3.87992 3.41527 4.50786 1.000 16.67027 251 THR A O 1
ATOM 1802 N N . LEU A 1 261 ? -1.81485 4.10763 5.11315 1.000 18.04450 252 LEU A N 1
ATOM 1803 C CA . LEU A 1 261 ? -2.25507 4.83386 6.29966 1.000 19.13309 252 LEU A CA 1
ATOM 1804 C C . LEU A 1 261 ? -2.29181 6.33213 5.99857 1.000 25.82949 252 LEU A C 1
ATOM 1805 O O . LEU A 1 261 ? -1.31919 6.90254 5.47809 1.000 16.74372 252 LEU A O 1
ATOM 1810 N N . TYR A 1 262 ? -3.43015 6.95128 6.29254 1.000 21.02251 253 TYR A N 1
ATOM 1811 C CA . TYR A 1 262 ? -3.61684 8.38657 6.15270 1.000 19.37108 253 TYR A CA 1
ATOM 1812 C C . TYR A 1 262 ? -3.44106 9.02378 7.52446 1.000 29.62581 253 TYR A C 1
ATOM 1813 O O . TYR A 1 262 ? -3.96707 8.51325 8.52231 1.000 26.42129 253 TYR A O 1
ATOM 1822 N N . GLY A 1 263 ? -2.67433 10.11159 7.57652 1.000 23.67222 254 GLY A N 1
ATOM 1823 C CA . GLY A 1 263 ? -2.58656 10.91516 8.77531 1.000 18.85374 254 GLY A CA 1
ATOM 1824 C C . GLY A 1 263 ? -3.30101 12.22479 8.54212 1.000 15.33789 254 GLY A C 1
ATOM 1825 O O . GLY A 1 263 ? -2.76486 13.08946 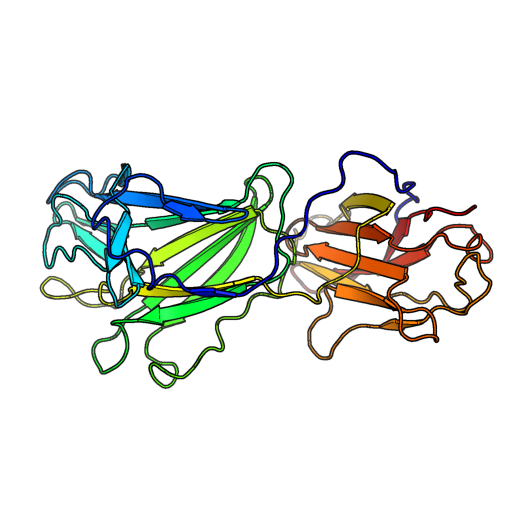7.85114 1.000 16.92413 254 GLY A O 1
ATOM 1826 N N . GLU A 1 264 ? -4.51346 12.37692 9.07269 1.000 16.64502 255 GLU A N 1
ATOM 1827 C CA . GLU A 1 264 ? -5.34098 13.55097 8.82503 1.000 20.29265 255 GLU A CA 1
ATOM 1828 C C . GLU A 1 264 ? -5.42807 14.40557 10.08657 1.000 20.29393 255 GLU A C 1
ATOM 1829 O O . GLU A 1 264 ? -5.23046 13.91908 11.20449 1.000 20.14901 255 GLU A O 1
ATOM 1835 N N . ALA A 1 265 ? -5.76720 15.68631 9.89837 1.000 16.88614 256 ALA A N 1
ATOM 1836 C CA . ALA A 1 265 ? -5.42317 16.71088 10.87296 1.000 18.40894 256 ALA A CA 1
ATOM 1837 C C . ALA A 1 265 ? -6.57150 17.22227 11.72838 1.000 19.40478 256 ALA A C 1
ATOM 1838 O O . ALA A 1 265 ? -6.31533 18.02740 12.62657 1.000 34.87734 256 ALA A O 1
ATOM 1840 N N . SER A 1 266 ? -7.80953 16.80277 11.49204 1.000 21.13883 257 SER A N 1
ATOM 1841 C CA . SER A 1 266 ? -9.01603 17.20612 12.21756 1.000 23.40040 257 SER A CA 1
ATOM 1842 C C . SER A 1 266 ? -9.58696 18.51855 11.69525 1.000 20.96659 257 SER A C 1
ATOM 1843 O O . SER A 1 266 ? -10.63072 18.94717 12.17849 1.000 22.76782 257 SER A O 1
ATOM 1846 N N . ASP A 1 267 ? -8.92624 19.19004 10.76356 1.000 23.12148 258 ASP A N 1
ATOM 1847 C CA . ASP A 1 267 ? -9.62327 20.02337 9.79597 1.000 32.77681 258 ASP A CA 1
ATOM 1848 C C . ASP A 1 267 ? -9.99229 19.21765 8.56048 1.000 26.11953 258 ASP A C 1
ATOM 1849 O O . ASP A 1 267 ? -10.59716 19.76014 7.62965 1.000 28.63643 258 ASP A O 1
ATOM 1854 N N . GLY A 1 268 ? -9.63529 17.93449 8.54451 1.000 17.32264 259 GLY A N 1
ATOM 1855 C CA . GLY A 1 268 ? -9.89329 17.05141 7.43274 1.000 22.29825 259 GLY A CA 1
ATOM 1856 C C . GLY A 1 268 ? -8.72982 16.90077 6.47936 1.000 29.54065 259 GLY A C 1
AT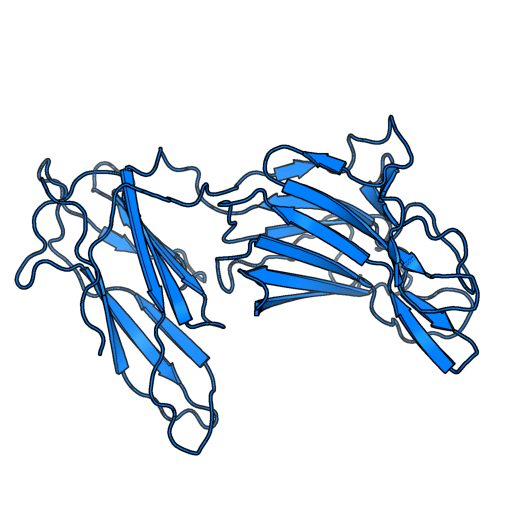OM 1857 O O . GLY A 1 268 ? -8.77526 16.02833 5.59626 1.000 32.23604 259 GLY A O 1
ATOM 1858 N N . SER A 1 269 ? -7.68396 17.70209 6.65133 1.000 19.87306 260 SER A N 1
ATOM 1859 C CA . SER A 1 269 ? -6.59894 17.77642 5.69680 1.000 15.12091 260 SER A CA 1
ATOM 1860 C C . SER A 1 269 ? -5.55590 16.69418 5.96250 1.000 24.62676 260 SER A C 1
ATOM 1861 O O . SER A 1 269 ? -5.41016 16.19384 7.08464 1.000 21.27777 260 SER A O 1
ATOM 1864 N N . LEU A 1 270 ? -4.82896 16.33603 4.90333 1.000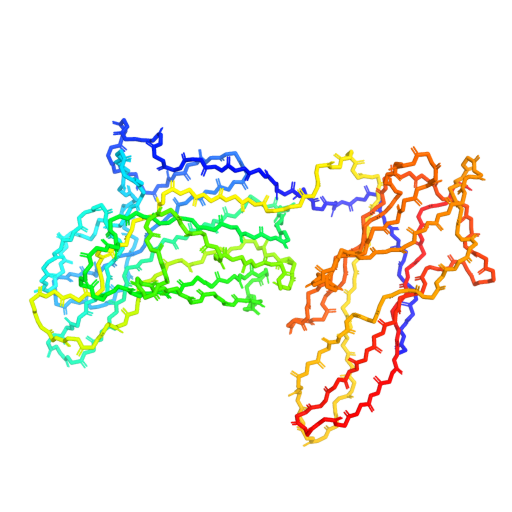 16.97605 261 LEU A N 1
ATOM 1865 C CA . LEU A 1 270 ? -3.85586 15.25603 4.95767 1.000 13.57360 261 LEU A CA 1
ATOM 1866 C C . LEU A 1 270 ? -2.52353 15.77712 5.48840 1.000 14.48363 261 LEU A C 1
ATOM 1867 O O . LEU A 1 270 ? -1.96396 16.73070 4.93576 1.000 13.49961 261 LEU A O 1
ATOM 1872 N N . VAL A 1 271 ? -2.00779 15.16764 6.55190 1.000 9.14469 262 VAL A N 1
ATOM 1873 C CA . VAL A 1 271 ? -0.70917 15.55654 7.08287 1.000 12.40763 262 VAL A CA 1
ATOM 1874 C C . VAL A 1 271 ? 0.39288 14.65174 6.56384 1.000 11.87453 262 VAL A C 1
ATOM 1875 O O . VAL A 1 271 ? 1.50397 15.11430 6.30540 1.000 15.01378 262 VAL A O 1
ATOM 1879 N N . PHE A 1 272 ? 0.09408 13.36982 6.40864 1.000 10.42372 263 PHE A N 1
ATOM 1880 C CA . PHE A 1 272 ? 1.05192 12.43053 5.85483 1.000 13.39582 263 PHE A CA 1
ATOM 1881 C C . PHE A 1 272 ? 0.31265 11.19015 5.37466 1.000 16.53644 263 PHE A C 1
ATOM 1882 O O . PHE A 1 272 ? -0.80781 10.89471 5.79682 1.000 14.73926 263 PHE A O 1
ATOM 1890 N N . ARG A 1 273 ? 0.96261 10.47243 4.48108 1.000 16.97042 264 ARG A N 1
ATOM 1891 C CA . ARG A 1 273 ? 0.53621 9.14669 4.07874 1.000 19.90148 264 ARG A CA 1
ATOM 1892 C C . ARG A 1 273 ? 1.71014 8.20591 4.28464 1.000 15.33477 264 ARG A C 1
ATOM 1893 O O . ARG A 1 273 ? 2.86356 8.58469 4.06016 1.000 14.93805 264 ARG A O 1
ATOM 1901 N N . LEU A 1 274 ? 1.42620 6.98678 4.71587 1.000 12.67659 265 LEU A N 1
ATOM 1902 C CA . LEU A 1 274 ? 2.41115 5.92109 4.66869 1.000 12.89292 265 LEU A CA 1
ATOM 1903 C C . LEU A 1 274 ? 1.94497 4.89974 3.63042 1.000 17.06702 265 LEU A C 1
ATOM 1904 O O . LEU A 1 274 ? 0.77367 4.49404 3.63191 1.000 17.91138 265 LEU A O 1
ATOM 1909 N N . GLU A 1 275 ? 2.85376 4.51287 2.72973 1.000 14.92583 266 GLU A N 1
ATOM 1910 C CA . GLU A 1 275 ? 2.61402 3.47394 1.73293 1.000 10.44785 266 GLU A CA 1
ATOM 1911 C C . GLU A 1 275 ? 3.55991 2.30808 1.99691 1.000 15.31820 266 GLU A C 1
ATOM 1912 O O . GLU A 1 275 ?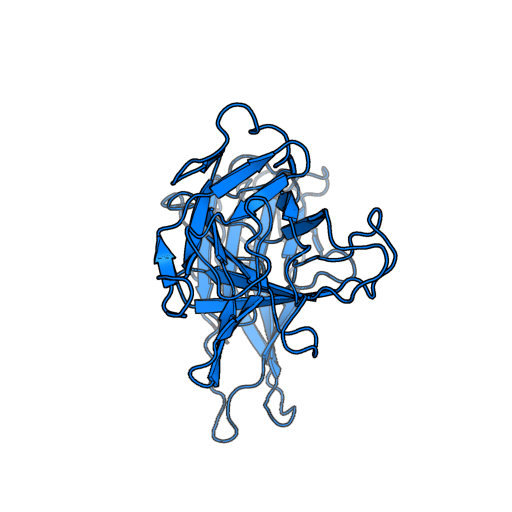 4.77240 2.50538 2.13481 1.000 14.50896 266 GLU A O 1
ATOM 1918 N N . PHE A 1 276 ? 3.01324 1.09638 2.05114 1.000 18.03179 267 PHE A N 1
ATOM 1919 C CA . PHE A 1 276 ? 3.77450 -0.10222 2.36802 1.000 12.29739 267 PHE A CA 1
ATOM 1920 C C . PHE A 1 276 ? 3.68553 -1.09094 1.21197 1.000 13.60305 267 PHE A C 1
ATOM 1921 O O . PHE A 1 276 ? 2.60733 -1.31157 0.65616 1.000 12.54913 267 PHE A O 1
ATOM 1929 N N . THR A 1 277 ? 4.82328 -1.69056 0.85264 1.000 15.73551 268 THR A N 1
ATOM 1930 C CA . THR A 1 277 ? 4.89847 -2.71868 -0.19036 1.000 18.00129 268 THR A CA 1
ATOM 1931 C C . THR A 1 277 ? 5.25514 -4.06836 0.43368 1.000 14.46235 268 THR A C 1
ATOM 1932 O O . THR A 1 277 ? 6.43655 -4.36029 0.69068 1.000 13.60541 268 THR A O 1
ATOM 1936 N N . PRO A 1 278 ? 4.25989 -4.92438 0.67739 1.000 11.33495 269 PRO A N 1
ATOM 1937 C CA . PRO A 1 278 ? 4.50217 -6.18662 1.40322 1.000 13.22188 269 PRO A CA 1
ATOM 1938 C C . PRO A 1 278 ? 5.52565 -7.12949 0.78077 1.000 16.54342 269 PRO A C 1
ATOM 1939 O O . PRO A 1 278 ? 6.26305 -7.78887 1.52526 1.000 21.46455 269 PRO A O 1
ATOM 1943 N N . ALA A 1 279 ? 5.58319 -7.23768 -0.54977 1.000 16.67626 270 ALA A N 1
ATOM 1944 C CA . ALA A 1 279 ? 6.47113 -8.18870 -1.21555 1.000 14.10756 270 ALA A CA 1
ATOM 1945 C C . ALA A 1 279 ? 7.94728 -7.90370 -0.94996 1.000 18.56996 270 ALA A C 1
ATOM 1946 O O . ALA A 1 279 ? 8.74655 -8.83778 -0.82537 1.000 12.34953 270 ALA A O 1
ATOM 1948 N N . THR A 1 280 ? 8.33576 -6.63259 -0.90735 1.000 17.77525 271 THR A N 1
ATOM 1949 C CA . THR A 1 280 ? 9.71423 -6.25815 -0.63567 1.000 12.71901 271 THR A CA 1
ATOM 1950 C C . THR A 1 280 ? 9.91880 -5.82246 0.80824 1.000 22.87142 271 THR A C 1
ATOM 1951 O O . THR A 1 280 ? 11.05194 -5.85825 1.30275 1.000 30.81165 271 THR A O 1
ATOM 1955 N N . GLY A 1 281 ? 8.84859 -5.44123 1.49469 1.000 14.69312 272 GLY A N 1
ATOM 1956 C CA . GLY A 1 281 ? 8.94982 -4.85008 2.80438 1.000 19.53548 272 GLY A CA 1
ATOM 1957 C C . GLY A 1 281 ? 9.12473 -3.35278 2.79536 1.000 17.57730 272 GLY A C 1
ATOM 1958 O O . GLY A 1 281 ? 9.30403 -2.75931 3.85886 1.000 18.00237 272 GLY A O 1
ATOM 1959 N N . LYS A 1 282 ? 9.07350 -2.72450 1.63310 1.000 15.98507 273 LYS A N 1
ATOM 1960 C CA . LYS A 1 282 ? 9.34763 -1.29949 1.53944 1.000 18.35992 273 LYS A CA 1
ATOM 1961 C C . LYS A 1 282 ? 8.21006 -0.48815 2.14987 1.000 15.21165 273 LYS A C 1
ATOM 1962 O O . LYS A 1 282 ? 7.03454 -0.80190 1.95582 1.000 16.39282 273 LYS A O 1
ATOM 1968 N N . TRP A 1 283 ? 8.56973 0.54025 2.92076 1.000 14.48866 274 TRP A N 1
ATOM 1969 C CA . TRP A 1 283 ? 7.62622 1.51788 3.44940 1.000 14.68468 274 TRP A CA 1
ATOM 1970 C C . TRP A 1 283 ? 8.07382 2.93012 3.05521 1.000 18.55508 274 TRP A C 1
ATOM 1971 O O . TRP A 1 283 ? 9.26792 3.25780 3.11842 1.000 19.87149 274 TRP A O 1
ATOM 1982 N N . GLU A 1 284 ? 7.11194 3.76863 2.65990 1.000 12.83631 275 GLU A N 1
ATOM 1983 C CA . GLU A 1 284 ? 7.37982 5.10289 2.12643 1.000 14.34372 275 GLU A CA 1
ATOM 1984 C C . GLU A 1 284 ? 6.47929 6.13971 2.79599 1.000 16.49113 275 GLU A C 1
ATOM 1985 O O . GLU A 1 284 ? 5.24870 6.01592 2.76857 1.000 14.28366 275 GLU A O 1
ATOM 1991 N N . PHE A 1 285 ? 7.09360 7.17024 3.37470 1.000 13.15799 276 PHE A N 1
ATOM 1992 C CA . PHE A 1 285 ? 6.39706 8.19100 4.14549 1.000 11.40472 276 PHE A CA 1
ATOM 1993 C C . PHE A 1 285 ? 6.39096 9.50362 3.35621 1.000 13.28684 276 PHE A C 1
ATOM 1994 O O . PHE A 1 285 ? 7.45129 10.01517 2.98009 1.000 13.60213 276 PHE A O 1
ATOM 2002 N N . PHE A 1 286 ? 5.19581 10.03738 3.10116 1.000 15.06228 277 PHE A N 1
ATOM 2003 C CA . PHE A 1 286 ? 4.99898 11.31912 2.42757 1.000 12.90162 277 PHE A CA 1
ATOM 2004 C C . PHE A 1 286 ? 4.39051 12.30297 3.41540 1.000 16.93583 277 PHE A C 1
ATOM 2005 O O . PHE A 1 286 ? 3.31467 12.03761 3.96330 1.000 19.86423 277 PHE A O 1
ATOM 2013 N N . GLN A 1 287 ? 5.05601 13.43464 3.63205 1.000 10.63566 278 GLN A N 1
ATOM 2014 C CA . GLN A 1 287 ? 4.51903 14.49096 4.48175 1.000 12.24243 278 GLN A CA 1
ATOM 2015 C C . GLN A 1 287 ? 3.97463 15.64502 3.64417 1.000 14.50699 278 GLN A C 1
ATOM 2016 O O . GLN A 1 287 ? 4.54137 15.98466 2.60267 1.000 17.96274 278 GLN A O 1
ATOM 2022 N N . TYR A 1 288 ? 2.87607 16.26100 4.11116 1.000 14.94033 279 TYR A N 1
ATOM 2023 C CA . TYR A 1 288 ? 2.27969 17.40458 3.42805 1.000 11.84763 279 TYR A CA 1
ATOM 2024 C C . TYR A 1 288 ? 2.20139 18.67476 4.26255 1.000 13.59571 279 TYR A C 1
ATOM 2025 O O . TYR A 1 288 ? 2.07380 19.75338 3.67912 1.000 11.96057 279 TYR A O 1
ATOM 2034 N N . GLN A 1 289 ? 2.27350 18.57855 5.59368 1.000 14.94766 280 GLN A N 1
ATOM 2035 C CA . GLN A 1 289 ? 2.31149 19.71172 6.50671 1.000 7.95726 280 GLN A CA 1
ATOM 2036 C C . GLN A 1 289 ? 3.33868 19.44137 7.59922 1.000 13.80509 280 GLN A C 1
ATOM 2037 O O . GLN A 1 289 ? 3.51717 18.29795 8.03367 1.000 13.13977 280 GLN A O 1
ATOM 2043 N N . ASN A 1 290 ? 4.00217 20.50631 8.05544 1.000 15.22834 281 ASN A N 1
ATOM 2044 C CA . ASN A 1 290 ? 4.93246 20.39146 9.17374 1.000 17.68902 281 ASN A CA 1
ATOM 2045 C C . ASN A 1 290 ? 4.22828 19.86345 10.42200 1.000 14.54563 281 ASN A C 1
ATOM 2046 O O . ASN A 1 290 ? 3.06783 20.18193 10.69276 1.000 12.51128 281 ASN A O 1
ATOM 2051 N N . MET A 1 291 ? 4.95281 19.06604 11.19779 1.000 11.75405 282 MET A N 1
ATOM 2052 C CA . MET A 1 291 ? 4.40812 18.44714 12.39590 1.000 16.94584 282 MET A CA 1
ATOM 2053 C C . MET A 1 291 ? 5.06072 19.00569 13.65779 1.000 12.94665 282 MET A C 1
ATOM 2054 O O . MET A 1 291 ? 6.13129 19.62112 13.62389 1.000 12.82913 282 MET A O 1
ATOM 2059 N N . SER A 1 292 ? 4.38265 18.78345 14.77536 1.000 9.21316 283 SER A N 1
ATOM 2060 C CA . SER A 1 292 ? 4.98279 18.94272 16.08399 1.000 10.07126 283 SER A CA 1
ATOM 2061 C C . SER A 1 292 ? 5.77006 17.69471 16.44694 1.000 11.98081 283 SER A C 1
ATOM 2062 O O . SER A 1 292 ? 5.39332 16.57833 16.08674 1.000 12.16980 283 SER A O 1
ATOM 2065 N N . ARG A 1 293 ? 6.86719 17.89291 17.16654 1.000 11.44686 284 ARG A N 1
ATOM 2066 C CA . ARG A 1 293 ? 7.67612 16.78265 17.66305 1.000 15.92061 284 ARG A CA 1
ATOM 2067 C C . ARG A 1 293 ? 6.81862 15.67026 18.26866 1.000 10.37765 284 ARG A C 1
ATOM 2068 O O . ARG A 1 293 ? 6.18037 15.86907 19.30933 1.000 11.87109 284 ARG A O 1
ATOM 2076 N N . PRO A 1 294 ? 6.77700 14.49188 17.64527 1.000 13.86178 285 PRO A N 1
ATOM 2077 C CA . PRO A 1 294 ? 5.93807 13.39956 18.17025 1.000 16.21868 285 PRO A CA 1
ATOM 2078 C C . PRO A 1 294 ? 6.27061 13.04850 19.61920 1.000 12.73532 285 PRO A C 1
ATOM 2079 O O . PRO A 1 294 ? 7.43906 12.97016 20.01542 1.000 10.93974 285 PRO A O 1
ATOM 2083 N N . LEU A 1 295 ? 5.21726 12.83245 20.40395 1.000 9.92038 286 LEU A N 1
ATOM 2084 C CA . LEU A 1 295 ? 5.34563 12.69346 21.84777 1.000 11.36554 286 LEU A CA 1
ATOM 2085 C C . LEU A 1 295 ? 6.30750 11.57903 22.23681 1.000 12.56943 286 LEU A C 1
ATOM 2086 O O . LEU A 1 295 ? 6.34195 10.51435 21.61829 1.000 10.82453 286 LEU A O 1
ATOM 2091 N N . GLY A 1 296 ? 7.07214 11.82316 23.29517 1.000 16.44252 287 GLY A N 1
ATOM 2092 C CA . GLY A 1 296 ? 7.89029 10.78348 23.87531 1.000 13.35485 287 GLY A CA 1
ATOM 2093 C C . GLY A 1 296 ? 9.21176 10.55622 23.17537 1.000 14.78313 287 GLY A C 1
ATOM 2094 O O . GLY A 1 296 ? 10.26179 10.96434 23.67639 1.000 14.61886 287 GLY A O 1
ATOM 2095 N N . ASP A 1 297 ? 9.18285 9.89105 22.02468 1.000 14.92055 288 ASP A N 1
ATOM 2096 C CA . ASP A 1 297 ? 10.42708 9.58299 21.33348 1.000 16.61102 288 ASP A CA 1
ATOM 2097 C C . ASP A 1 297 ? 10.80136 10.65787 20.32342 1.000 13.06226 288 ASP A C 1
ATOM 2098 O O . ASP A 1 297 ? 11.94430 11.11528 20.30473 1.000 27.26153 288 ASP A O 1
ATOM 2103 N N . GLY A 1 298 ? 9.86473 11.06766 19.47972 1.000 10.12075 289 GLY A N 1
ATOM 2104 C CA . GLY A 1 298 ? 10.15611 12.01480 18.41440 1.000 13.00119 289 GLY A CA 1
ATOM 2105 C C . GLY A 1 298 ? 9.96202 11.43450 17.03560 1.000 17.31143 289 GLY A C 1
ATOM 2106 O O . GLY A 1 298 ? 10.20328 12.13490 16.03670 1.000 9.09483 289 GLY A O 1
ATOM 2107 N N . ASP A 1 299 ? 9.53230 10.17165 16.97363 1.000 15.87212 290 ASP A N 1
ATOM 2108 C CA . ASP A 1 299 ? 9.29389 9.45056 15.74127 1.000 14.33022 290 ASP A CA 1
ATOM 2109 C C . ASP A 1 299 ? 7.83867 9.00079 15.67923 1.000 16.15307 290 ASP A C 1
ATOM 2110 O O . ASP A 1 299 ? 7.15027 8.91543 16.69621 1.000 12.72785 290 ASP A O 1
ATOM 2115 N N . ILE A 1 300 ? 7.37291 8.71344 14.46414 1.000 21.76987 291 ILE A N 1
ATOM 2116 C CA . ILE A 1 300 ? 6.08919 8.05166 14.26560 1.000 15.41280 291 ILE A CA 1
ATOM 2117 C C . ILE A 1 300 ? 6.37202 6.55863 14.14115 1.000 17.04700 291 ILE A C 1
ATOM 2118 O O . ILE A 1 300 ? 7.12796 6.13915 13.26004 1.000 22.41041 291 ILE A O 1
ATOM 2123 N N . ASP A 1 301 ? 5.81694 5.77035 15.06368 1.000 13.91888 292 ASP A N 1
ATOM 2124 C CA . ASP A 1 301 ? 6.05979 4.33688 15.16108 1.000 16.42359 292 ASP A CA 1
ATOM 2125 C C . ASP A 1 301 ? 4.90946 3.60174 14.48487 1.000 19.04474 292 ASP A C 1
ATOM 2126 O O . ASP A 1 301 ? 3.76059 3.69226 14.93615 1.000 20.17989 292 ASP A O 1
ATOM 2131 N N . PHE A 1 302 ? 5.21533 2.88596 13.40629 1.000 22.83682 293 PHE A N 1
ATOM 2132 C CA . PHE A 1 302 ? 4.27585 1.98106 12.75302 1.000 26.44559 293 PHE A CA 1
ATOM 2133 C C . PHE A 1 302 ? 4.62653 0.55937 13.15345 1.000 25.69973 293 PHE A C 1
ATOM 2134 O O . PHE A 1 302 ? 5.79065 0.26207 13.44236 1.000 19.51231 293 PHE A O 1
ATOM 2142 N N . GLN A 1 303 ? 3.62291 -0.32256 13.14292 1.000 22.32074 294 GLN A N 1
ATOM 2143 C CA . GLN A 1 303 ? 3.80568 -1.69389 13.60890 1.000 32.09084 294 GLN A CA 1
ATOM 2144 C C . GLN A 1 303 ? 3.68475 -2.70856 12.46890 1.000 30.25634 294 GLN A C 1
ATOM 2145 O O . GLN A 1 303 ? 2.93515 -2.51934 11.50668 1.000 25.74522 294 GLN A O 1
ATOM 2151 N N . ILE A 1 304 ? 4.43597 -3.80376 12.59817 1.000 39.11169 295 ILE A N 1
ATOM 2152 C CA . ILE A 1 304 ? 4.45374 -4.87574 11.61085 1.000 35.34110 295 ILE A CA 1
ATOM 2153 C C . ILE A 1 304 ? 4.38451 -6.23003 12.30384 1.000 34.98310 295 ILE A C 1
ATOM 2154 O O . ILE A 1 304 ? 4.85834 -6.40279 13.43187 1.000 33.35999 295 ILE A O 1
ATOM 2159 N N . LYS A 1 305 ? 3.82096 -7.20471 11.59005 1.000 41.50184 296 LYS A N 1
ATOM 2160 C CA . LYS A 1 305 ? 3.78637 -8.60674 11.99522 1.000 34.52812 296 LYS A CA 1
ATOM 2161 C C . LYS A 1 305 ? 4.40064 -9.43511 10.87152 1.000 36.45626 296 LYS A C 1
ATOM 2162 O O . LYS A 1 305 ? 3.89743 -9.42211 9.74186 1.000 40.12870 296 LYS A O 1
ATOM 2168 N N . VAL A 1 306 ? 5.48981 -10.13468 11.17360 1.000 26.51726 297 VAL A N 1
ATOM 2169 C CA . VAL A 1 306 ? 6.27389 -10.85419 10.16775 1.000 26.01376 297 VAL A CA 1
ATOM 2170 C C . VAL A 1 306 ? 5.87497 -12.33225 10.23352 1.000 38.27675 297 VAL A C 1
ATOM 2171 O O . VAL A 1 306 ? 6.47563 -13.14111 10.94789 1.000 27.89474 297 VAL A O 1
ATOM 2175 N N . VAL A 1 307 ? 4.84482 -12.70111 9.45661 1.000 36.14274 298 VAL A N 1
ATOM 2176 C CA . VAL A 1 307 ? 4.35824 -14.08639 9.43938 1.000 37.12695 298 VAL A CA 1
ATOM 2177 C C . VAL A 1 307 ? 5.34149 -14.98747 8.69012 1.000 37.59807 298 VAL A C 1
ATOM 2178 O O . VAL A 1 307 ? 6.17007 -14.54033 7.88868 1.000 35.92700 298 VAL A O 1
ATOM 2182 N N . ASP A 1 308 ? 5.23364 -16.28169 8.94315 1.000 38.99416 299 ASP A N 1
ATOM 2183 C CA . ASP A 1 308 ? 6.18883 -17.26349 8.44689 1.000 42.03361 299 ASP A CA 1
ATOM 2184 C C . ASP A 1 308 ? 5.58577 -18.12146 7.33083 1.000 37.64621 299 ASP A C 1
ATOM 2185 O O . ASP A 1 308 ? 4.40843 -18.00075 6.96514 1.000 31.68155 299 ASP A O 1
ATOM 2190 N N . ALA A 1 309 ? 6.42895 -19.00284 6.78271 1.000 42.55033 300 ALA A N 1
ATOM 2191 C CA . ALA A 1 309 ? 5.93594 -20.05826 5.90318 1.000 41.13602 300 ALA A CA 1
ATOM 2192 C C . ALA A 1 309 ? 5.00330 -21.01066 6.65264 1.000 38.65981 300 ALA A C 1
ATOM 2193 O O . ALA A 1 309 ? 4.01406 -21.49067 6.08367 1.000 44.24250 300 ALA A O 1
ATOM 2195 N N . ASP A 1 310 ? 5.29613 -21.29506 7.93164 1.000 29.42884 301 ASP A N 1
ATOM 2196 C CA . ASP A 1 310 ? 4.33524 -22.01850 8.76491 1.000 30.60237 301 ASP A CA 1
ATOM 2197 C C . ASP A 1 310 ? 3.17796 -21.11242 9.15503 1.000 42.39472 301 ASP A C 1
ATOM 2198 O O . ASP A 1 310 ? 2.00678 -21.44887 8.94332 1.000 45.23128 301 ASP A O 1
ATOM 2203 N N . GLY A 1 311 ? 3.49729 -19.94338 9.70834 1.000 39.38518 302 GLY A N 1
ATOM 2204 C CA . GLY A 1 311 ? 2.53787 -19.09385 10.38275 1.000 40.60158 302 GLY A CA 1
ATOM 2205 C C . GLY A 1 311 ? 3.12900 -18.58487 11.68224 1.000 39.14221 302 GLY A C 1
ATOM 2206 O O . GLY A 1 311 ? 2.46006 -17.91028 12.47478 1.000 31.97244 302 GLY A O 1
ATOM 2207 N N . ASP A 1 312 ? 4.40526 -18.92126 11.88955 1.000 36.72621 303 ASP A N 1
ATOM 2208 C CA . ASP A 1 312 ? 5.16405 -18.50985 13.06735 1.000 37.45612 303 ASP A CA 1
ATOM 2209 C C . ASP A 1 312 ? 5.43239 -16.99880 13.02476 1.000 38.64080 303 ASP A C 1
ATOM 2210 O O . ASP A 1 312 ? 6.12424 -16.50901 12.12563 1.000 33.08690 303 ASP A O 1
ATOM 2215 N N . SER A 1 313 ? 4.89388 -16.26525 14.00740 1.000 47.83364 304 SER A N 1
ATOM 2216 C CA . SER A 1 313 ? 4.77146 -14.80733 13.99192 1.000 45.46791 304 SER A CA 1
ATOM 2217 C C . SER A 1 313 ? 5.83019 -14.09891 14.84801 1.000 44.69363 304 SER A C 1
ATOM 2218 O O . SER A 1 313 ? 6.48662 -14.69129 15.71248 1.000 30.79852 304 SER A O 1
ATOM 2221 N N . SER A 1 314 ? 5.96666 -12.79491 14.59772 1.000 35.81909 305 SER A N 1
ATOM 2222 C CA . SER A 1 314 ? 6.96039 -11.95765 15.26615 1.000 27.48686 305 SER A CA 1
ATOM 2223 C C . SER A 1 314 ? 6.54022 -10.51259 15.09011 1.000 40.14190 305 SER A C 1
ATOM 2224 O O . SER A 1 314 ? 6.40948 -10.04509 13.95240 1.000 45.50107 305 SER A O 1
ATOM 2227 N N . LEU A 1 315 ? 6.33451 -9.79999 16.19152 1.000 37.59397 306 LEU A N 1
ATOM 2228 C CA . LEU A 1 315 ? 5.83938 -8.43317 16.10732 1.000 39.63024 306 LEU A CA 1
ATOM 2229 C C . LEU A 1 315 ? 6.99564 -7.45271 16.26909 1.000 39.03593 306 LEU A C 1
ATOM 2230 O O . LEU A 1 315 ? 7.87028 -7.63065 17.12592 1.000 27.91395 306 LEU A O 1
ATOM 2235 N N . GLY A 1 316 ? 7.01076 -6.44405 15.40004 1.000 34.25930 307 GLY A N 1
ATOM 2236 C CA . GLY A 1 316 ? 8.05394 -5.44088 15.36682 1.000 21.60580 307 GLY A CA 1
ATOM 2237 C C . GLY A 1 316 ? 7.52520 -4.11614 14.85668 1.000 29.77476 307 GLY A C 1
ATOM 2238 O O . GLY A 1 316 ? 6.31618 -3.84489 14.89193 1.000 23.20673 307 GLY A O 1
ATOM 2239 N N . SER A 1 317 ? 8.42354 -3.28257 14.35201 1.000 32.59460 308 SER A N 1
ATOM 2240 C CA . SER A 1 317 ? 8.04584 -1.90810 14.07855 1.000 20.20366 308 SER A CA 1
ATOM 2241 C C . SER A 1 317 ? 9.15269 -1.24545 13.28253 1.000 23.16293 308 SER A C 1
ATOM 2242 O O . SER A 1 317 ? 10.33268 -1.59347 13.42115 1.000 17.84378 308 SER A O 1
ATOM 2245 N N . PHE A 1 318 ? 8.74962 -0.28867 12.44996 1.000 21.53923 309 PHE A N 1
ATOM 2246 C CA . PHE A 1 318 ? 9.65015 0.62265 11.76613 1.000 20.25508 309 PHE A CA 1
ATOM 2247 C C . PHE A 1 318 ? 9.21491 2.04066 12.10643 1.000 24.55716 309 PHE A C 1
ATOM 2248 O O . PHE A 1 318 ? 8.02003 2.31651 12.27394 1.000 25.75448 309 PHE A O 1
ATOM 2256 N N . ALA A 1 319 ? 10.18470 2.93715 12.22047 1.000 15.29657 310 ALA A N 1
ATOM 2257 C CA . ALA A 1 319 ? 9.91162 4.27774 12.69177 1.000 19.87913 310 ALA A CA 1
ATOM 2258 C C . ALA A 1 319 ? 10.46538 5.29944 11.70853 1.000 21.41505 310 ALA A C 1
ATOM 2259 O O . ALA A 1 319 ? 11.40435 5.02589 10.95560 1.000 18.46727 310 ALA A O 1
ATOM 2261 N N . THR A 1 320 ? 9.86566 6.48892 11.72416 1.000 17.38058 311 THR A N 1
ATOM 2262 C CA . THR A 1 320 ? 10.41055 7.61090 10.96646 1.000 23.44971 311 THR A CA 1
ATOM 2263 C C . THR A 1 320 ? 10.16263 8.92040 11.71069 1.000 15.51467 311 THR A C 1
ATOM 2264 O O . THR A 1 320 ? 9.07214 9.14961 12.24334 1.000 13.85937 311 THR A O 1
ATOM 2268 N N . LYS A 1 321 ? 11.19373 9.75060 11.77252 1.000 17.49521 312 LYS A N 1
ATOM 2269 C CA . LYS A 1 321 ? 11.06971 11.09292 12.32270 1.000 15.77136 312 LYS A CA 1
ATOM 2270 C C . LYS A 1 321 ? 10.52146 12.02733 11.25373 1.000 14.41118 312 LYS A C 1
ATOM 2271 O O . LYS A 1 321 ? 11.19412 12.24977 10.24203 1.000 19.06089 312 LYS A O 1
ATOM 2277 N N . PRO A 1 322 ? 9.34017 12.60187 11.43739 1.000 14.25721 313 PRO A N 1
ATOM 2278 C CA . PRO A 1 322 ? 8.75439 13.45073 10.39901 1.000 13.02997 313 PRO A CA 1
ATOM 2279 C C . PRO A 1 322 ? 9.42410 14.81324 10.38476 1.000 12.81442 313 PRO A C 1
ATOM 2280 O O . PRO A 1 322 ? 10.27068 15.12497 11.21820 1.000 15.70283 313 PRO A O 1
ATOM 2284 N N . LEU A 1 323 ? 9.01755 15.63081 9.41768 1.000 15.70936 314 LEU A N 1
ATOM 2285 C CA . LEU A 1 323 ? 9.46227 17.01744 9.38403 1.000 14.39891 314 LEU A CA 1
ATOM 2286 C C . LEU A 1 323 ? 8.77509 17.79727 10.48938 1.000 14.79216 314 LEU A C 1
ATOM 2287 O O . LEU A 1 323 ? 7.55185 17.72298 10.64637 1.000 18.18842 314 LEU A O 1
ATOM 2292 N N . VAL A 1 324 ? 9.56254 18.53750 11.26283 1.000 11.61882 315 VAL A N 1
ATOM 2293 C CA . VAL A 1 324 ? 9.06997 19.22906 12.44862 1.000 17.88966 315 VAL A CA 1
ATOM 2294 C C . VAL A 1 324 ? 9.71232 20.60484 12.50220 1.000 18.09403 315 VAL A C 1
ATOM 2295 O O . VAL A 1 324 ? 10.93740 20.71143 12.62596 1.000 23.94373 315 VAL A O 1
ATOM 2299 N N . THR A 1 325 ? 8.90242 21.65466 12.43943 1.000 20.24151 316 THR A N 1
ATOM 2300 C CA . THR A 1 325 ? 9.47087 22.98848 12.62429 1.000 21.20001 316 THR A CA 1
ATOM 2301 C C . THR A 1 325 ? 9.91327 23.12937 14.08478 1.000 23.81570 316 THR A C 1
ATOM 2302 O O . THR A 1 325 ? 9.20036 22.70037 14.99578 1.000 18.18190 316 THR A O 1
#

B-factor: mean 19.8, std 10.1, range [5.08, 70.25]

Nearest PDB structures (foldseek):
  8e2f-assembly1_A  TM=4.753E-01  e=1.163E+00  Homo sapiens
  4u6t-assembly1_A  TM=3.430E-01  e=6.478E-01  Hathewaya histolytica
  9eru-assembly4_H  TM=2.739E-01  e=3.608E-01  Vicugna pacos
  4qpy-assembly1_C  TM=2.757E-01  e=1.485E+00  Mus musculus

InterPro domains:
  IPR001343 RTX calcium-binding nonapeptide repeat [PF00353] (2370-2400)
  IPR001343 RTX calcium-binding nonapeptide repeat [PF00353] (2405-2433)
  IPR001343 RTX calcium-binding nonapeptide repeat [PF00353] (2924-2940)
  IPR001343 RTX calcium-binding nonapeptide repeat [PF00353] (2990-3023)
  IPR001343 RTX calcium-binding nonapeptide repeat [PF00353] (3024-3059)
  IPR001343 RTX calcium-binding nonapeptide repeat [PF00353] (3061-3086)
  IPR002035 von Willebrand factor, type A [PF00092] (2652-2777)
  IPR002035 von Willebrand factor, type A [PS50234] (2652-2776)
  IPR002035 von Willebrand factor, type A [SM00327] (2650-2915)
  IPR011049 Serralysin-like metalloprotease, C-terminal [G3DSA:2.150.10.10] (2263-2505)
  IPR011049 Serralysin-like metalloprotease, C-terminal [G3DSA:2.150.10.10] (2947-3040)
  IPR011049 Serralysin-like metalloprotease, C-terminal [G3DSA:2.150.10.10] (3041-3168)
  IPR011049 Serralysin-like metalloprotease, C-terminal [SSF51120] (2368-2484)
  IPR011049 Serralysin-like metalloprotease, C-terminal [SSF51120] (2923-3044)
  IPR011049 Serralysin-like metalloprotease, C-terminal [SSF51120] (3024-3131)
  IPR013783 Immunoglobulin-like fold [G3DSA:2.60.40.10] (178-276)
  IPR013783 Immunoglobulin-like fold [G3DSA:2.60.40.10] (277-373)
  IPR013783 Immunoglobulin-like fold [G3DSA:2.60.40.10] (374-472)
  IPR013783 Immunoglobulin-like fold [G3DSA:2.60.40.10] (476-579)
  IPR013783 Immunoglobulin-like fold [G3DSA:2.60.40.10] (583-686)

Secondary structure (DSSP, 8-state):
----EE-BSSSPPEEP-EEEETTS-TTSSEES-EE-SSEEEEEEEESSSS---EEE-EEEEETTEEEEE-S--SS---SSB--EEEETTTEEEE-EEEEEE-TTEEBS-EEEEEES--SSS--EEEEEEEETTEEEEEEEEETTSS-SS----B--SS--BSEEEEEE---S--SS--S---EEEEEEE-S------SEEEEEE------SS-EEEEEEEE----S-BBTTS-B-EEEEETTEEEEEEEE-SSS-EEEEEEEETTTTEEEEEE-S-B---STTSSEEEEEEEEESS----EEEEEEE--B-